Protein AF-A0A314Y0W1-F1 (afdb_monomer)

InterPro domains:
  IPR002495 Glycosyl transferase, family 8 [PF01501] (2-161)
  IPR029044 Nucleotide-diphospho-sugar transferases [G3DSA:3.90.550.10] (1-180)
  IPR029044 Nucleotide-diphospho-sugar transferases [SSF53448] (2-185)
  IPR029993 Plant galacturonosyltransferase GAUT [PTHR32116] (1-185)

Secondary structure (DSSP, 8-state):
--TT-SEEEEE-TTEEE-S--GGGGGS--TT-SEEE-B--BTTBTBHHHHS-TTSHHHHHH--TTPBPB-SSEEEEEHHHHHHTTHHHHHHHHHHHTTTSSS--S-SHHHHHHHTTTTEEEPPTTSEEE-TBT-TT--HHHHHH-SEEE--BS--TTSTTS-TTTTHHHHTT--TTSHHHHHH----

pLDDT: mean 94.87, std 7.04, range [46.56, 98.75]

Sequence (187 aa):
MYPKLHRILFLDDDIVVQKDLTGLWKIDMDGKVNGAVETCFGSFHRYAQYMNFSHPLIKEKFNPNACAWAYGMNFFDLDAWRRQNCTAEYHYWQNLNENRSLWKLGTLPPGLITFYSTTKPLDKSWHVLGLGYNPSISMEEIRNAAVVHFNGNMKPWLDIAMSQFRPLWEKHVDYDMEFVQACNFGL

Radius of gyration: 18.39 Å; Cα contacts (8 Å, |Δi|>4): 273; chains: 1; bounding box: 40×40×55 Å

Organism: NCBI:txid2094558

Solvent-accessible surface area (backbone atoms only — not comparable to full-atom values): 10868 Å² total; per-residue (Å²): 142,63,92,87,52,56,62,48,78,47,68,47,94,59,51,44,79,74,48,87,64,71,64,62,77,72,55,82,53,86,80,26,27,37,33,27,32,66,61,46,54,91,85,41,52,21,38,54,80,51,37,35,63,87,36,65,79,46,48,76,74,50,59,53,81,40,70,30,58,59,86,52,52,36,41,33,30,43,56,39,33,59,76,68,41,37,70,59,51,37,52,53,54,51,60,74,30,71,84,38,68,48,38,79,78,75,71,58,49,56,48,53,63,53,37,56,96,27,54,32,77,42,63,63,47,53,48,43,72,33,59,6,75,48,89,81,68,50,72,64,59,58,69,58,17,26,27,41,27,34,51,64,83,23,30,65,94,43,93,71,26,49,72,92,55,27,65,77,54,54,80,75,59,62,73,85,39,68,70,52,49,72,67,51,88,80,126

Structure (mmCIF, N/CA/C/O backbone):
data_AF-A0A314Y0W1-F1
#
_entry.id   AF-A0A314Y0W1-F1
#
loop_
_atom_site.group_PDB
_atom_site.id
_atom_site.type_symbol
_atom_site.label_atom_id
_atom_site.label_alt_id
_atom_site.label_comp_id
_atom_site.label_asym_id
_atom_site.label_entity_id
_atom_site.label_seq_id
_atom_site.pdbx_PDB_ins_code
_atom_site.Cartn_x
_atom_site.Cartn_y
_atom_site.Cartn_z
_atom_site.occupancy
_atom_site.B_iso_or_equiv
_atom_site.auth_seq_id
_atom_site.auth_comp_id
_atom_site.auth_asym_id
_atom_site.auth_atom_id
_atom_site.pdbx_PDB_model_num
ATOM 1 N N . MET A 1 1 ? -20.929 -2.801 -2.388 1.00 65.19 1 MET A N 1
ATOM 2 C CA . MET A 1 1 ? -20.283 -2.912 -3.713 1.00 65.19 1 MET A CA 1
ATOM 3 C C . MET A 1 1 ? -20.150 -4.367 -4.179 1.00 65.19 1 MET A C 1
ATOM 5 O O . MET A 1 1 ? -20.597 -4.639 -5.278 1.00 65.19 1 MET A O 1
ATOM 9 N N . TYR A 1 2 ? -19.672 -5.327 -3.367 1.00 91.12 2 TYR A N 1
ATOM 10 C CA . TYR A 1 2 ? -19.503 -6.731 -3.809 1.00 91.12 2 TYR A CA 1
ATOM 11 C C . TYR A 1 2 ? -20.135 -7.758 -2.843 1.00 91.12 2 TYR A C 1
ATOM 13 O O . TYR A 1 2 ? -19.445 -8.281 -1.968 1.00 91.12 2 TYR A O 1
ATOM 21 N N . PRO A 1 3 ? -21.445 -8.056 -2.950 1.00 89.06 3 PRO A N 1
ATOM 22 C CA . PRO A 1 3 ? -22.149 -8.866 -1.949 1.00 89.06 3 PRO A CA 1
ATOM 23 C C . PRO A 1 3 ? -21.794 -10.361 -1.975 1.00 89.06 3 PRO A C 1
ATOM 25 O O . PRO A 1 3 ? -21.966 -11.032 -0.966 1.00 89.06 3 PRO A O 1
ATOM 28 N N . LYS A 1 4 ? -21.307 -10.882 -3.110 1.00 95.12 4 LYS A N 1
ATOM 29 C CA . LYS A 1 4 ? -20.998 -12.312 -3.301 1.00 95.12 4 LYS A CA 1
ATOM 30 C C . LYS A 1 4 ? -19.502 -12.643 -3.253 1.00 95.12 4 LYS A C 1
ATOM 32 O O . LYS A 1 4 ? -19.143 -13.809 -3.340 1.00 95.12 4 LYS A O 1
ATOM 37 N N . LEU A 1 5 ? -18.629 -11.635 -3.171 1.00 96.69 5 LEU A N 1
ATOM 38 C CA . LEU A 1 5 ? -17.185 -11.858 -3.093 1.00 96.69 5 LEU A CA 1
ATOM 39 C C . LEU A 1 5 ? -16.756 -12.024 -1.632 1.00 96.69 5 LEU A C 1
ATOM 41 O O . LEU A 1 5 ? -17.179 -11.263 -0.754 1.00 96.69 5 LEU A O 1
ATOM 45 N N . HIS A 1 6 ? -15.888 -13.007 -1.404 1.00 96.75 6 HIS A N 1
ATOM 46 C CA . HIS A 1 6 ? -15.303 -13.313 -0.096 1.00 96.75 6 HIS A CA 1
ATOM 47 C C . HIS A 1 6 ? -13.955 -12.631 0.104 1.00 96.75 6 HIS A C 1
ATOM 49 O O . HIS A 1 6 ? -13.643 -12.185 1.201 1.00 96.75 6 HIS A O 1
ATOM 55 N N . ARG A 1 7 ? -13.160 -12.515 -0.961 1.00 97.75 7 ARG A N 1
ATOM 56 C CA . ARG A 1 7 ? -11.850 -11.867 -0.939 1.00 97.75 7 ARG A CA 1
ATOM 57 C C . ARG A 1 7 ? -11.639 -11.062 -2.211 1.00 97.75 7 ARG A C 1
ATOM 59 O O . ARG A 1 7 ? -12.211 -11.403 -3.248 1.00 97.75 7 ARG A O 1
ATOM 66 N N . ILE A 1 8 ? -10.835 -10.012 -2.128 1.00 97.62 8 ILE A N 1
ATOM 67 C CA . ILE A 1 8 ? -10.443 -9.196 -3.278 1.00 97.62 8 ILE A CA 1
ATOM 68 C C . ILE A 1 8 ? -8.987 -8.762 -3.131 1.00 97.62 8 ILE A C 1
ATOM 70 O O . ILE A 1 8 ? -8.538 -8.439 -2.034 1.00 97.62 8 ILE A O 1
ATOM 74 N N . LEU A 1 9 ? -8.259 -8.759 -4.242 1.00 98.31 9 LEU A N 1
ATOM 75 C CA . LEU A 1 9 ? -6.940 -8.154 -4.330 1.00 98.31 9 LEU A CA 1
ATOM 76 C C . LEU A 1 9 ? -7.085 -6.782 -4.985 1.00 98.31 9 LEU A C 1
ATOM 78 O O . LEU A 1 9 ? -7.635 -6.671 -6.079 1.00 98.31 9 LEU A O 1
ATOM 82 N N . PHE A 1 10 ? -6.603 -5.758 -4.300 1.00 97.50 10 PHE A N 1
ATOM 83 C CA . PHE A 1 10 ? -6.456 -4.411 -4.823 1.00 97.50 10 PHE A CA 1
ATOM 84 C C . PHE A 1 10 ? -5.031 -4.225 -5.346 1.00 97.50 10 PHE A C 1
ATOM 86 O O . PHE A 1 10 ? -4.084 -4.583 -4.645 1.00 97.50 10 PHE A O 1
ATOM 93 N N . LEU A 1 11 ? -4.899 -3.663 -6.547 1.00 98.31 11 LEU A N 1
ATOM 94 C CA . LEU A 1 11 ? -3.639 -3.295 -7.192 1.00 98.31 11 LEU A CA 1
ATOM 95 C C . LEU A 1 11 ? -3.791 -1.871 -7.734 1.00 98.31 11 LEU A C 1
ATOM 97 O O . LEU A 1 11 ? -4.807 -1.591 -8.373 1.00 98.31 11 LEU A O 1
ATOM 101 N N . ASP A 1 12 ? -2.817 -1.001 -7.467 1.00 97.56 12 ASP A N 1
ATOM 102 C CA . ASP A 1 12 ? -2.781 0.337 -8.076 1.00 97.56 12 ASP A CA 1
ATOM 103 C C . ASP A 1 12 ? -2.424 0.246 -9.573 1.00 97.56 12 ASP A C 1
ATOM 105 O O . ASP A 1 12 ? -1.999 -0.795 -10.077 1.00 97.56 12 ASP A O 1
ATOM 109 N N . ASP A 1 13 ? -2.640 1.334 -10.307 1.00 95.88 13 ASP A N 1
ATOM 110 C CA . ASP A 1 13 ? -2.416 1.426 -11.754 1.00 95.88 13 ASP A CA 1
ATOM 111 C C . ASP A 1 13 ? -0.934 1.572 -12.147 1.00 95.88 13 ASP A C 1
ATOM 113 O O . ASP A 1 13 ? -0.560 1.350 -13.297 1.00 95.88 13 ASP A O 1
ATOM 117 N N . ASP A 1 14 ? -0.077 1.899 -11.189 1.00 97.06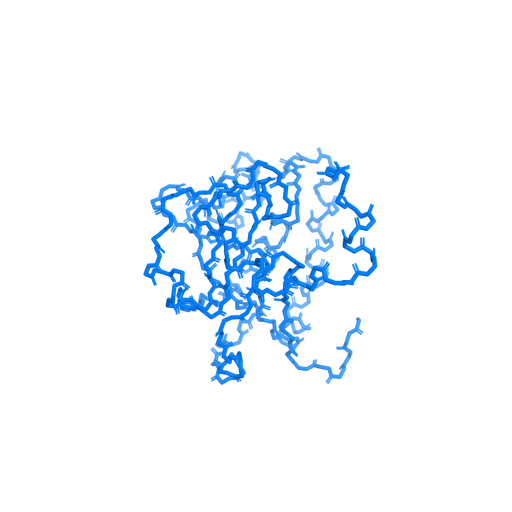 14 ASP A N 1
ATOM 118 C CA . ASP A 1 14 ? 1.347 2.192 -11.334 1.00 97.06 14 ASP A CA 1
ATOM 119 C C . ASP A 1 14 ? 2.235 1.092 -10.722 1.00 97.06 14 ASP A C 1
ATOM 121 O O . ASP A 1 14 ? 3.318 1.345 -10.175 1.00 97.06 14 ASP A O 1
ATOM 125 N N . ILE A 1 15 ? 1.778 -0.155 -10.831 1.00 98.00 15 ILE A N 1
ATOM 126 C CA . ILE A 1 15 ? 2.475 -1.352 -10.356 1.00 98.00 15 ILE A CA 1
ATOM 127 C C . ILE A 1 15 ? 2.905 -2.259 -11.508 1.00 98.00 15 ILE A C 1
ATOM 129 O O . ILE A 1 15 ? 2.336 -2.247 -12.596 1.00 98.00 15 ILE A O 1
ATOM 133 N N . VAL A 1 16 ? 3.881 -3.123 -11.235 1.00 98.12 16 VAL A N 1
ATOM 134 C CA . VAL A 1 16 ? 4.236 -4.256 -12.097 1.00 98.12 16 VAL A CA 1
ATOM 135 C C . VAL A 1 16 ? 4.154 -5.544 -11.286 1.00 98.12 16 VAL A C 1
ATOM 137 O O . VAL A 1 16 ? 4.812 -5.689 -10.252 1.00 98.12 16 VAL A O 1
ATOM 140 N N . VAL A 1 17 ? 3.367 -6.503 -11.779 1.00 98.19 17 VAL A N 1
ATOM 141 C CA . VAL A 1 17 ? 3.310 -7.868 -11.243 1.00 98.19 17 VAL A CA 1
ATOM 142 C C . VAL A 1 17 ? 4.410 -8.703 -11.896 1.00 98.19 17 VAL A C 1
ATOM 144 O O . VAL A 1 17 ? 4.437 -8.876 -13.111 1.00 98.19 17 VAL A O 1
ATOM 147 N N . GLN A 1 18 ? 5.324 -9.230 -11.086 1.00 97.62 18 GLN A N 1
ATOM 148 C CA . GLN A 1 18 ? 6.482 -10.012 -11.527 1.00 97.62 18 GLN A CA 1
ATOM 149 C C . GLN A 1 18 ? 6.331 -11.516 -11.272 1.00 97.62 18 GLN A C 1
ATOM 151 O O . GLN A 1 18 ? 7.060 -12.311 -11.864 1.00 97.62 18 GLN A O 1
ATOM 156 N N . LYS A 1 19 ? 5.432 -11.917 -10.364 1.00 98.06 19 LYS A N 1
ATOM 157 C CA . LYS A 1 19 ? 5.239 -13.312 -9.937 1.00 98.06 19 LYS A CA 1
ATOM 158 C C . LYS A 1 19 ? 3.757 -13.651 -9.820 1.00 98.06 19 LYS A C 1
ATOM 160 O O . LYS A 1 19 ? 2.919 -12.764 -9.697 1.00 98.06 19 LYS A O 1
ATOM 165 N N . ASP A 1 20 ? 3.454 -14.946 -9.822 1.00 98.06 20 ASP A N 1
ATOM 166 C CA . ASP A 1 20 ? 2.098 -15.445 -9.608 1.00 98.06 20 ASP A CA 1
ATOM 167 C C . ASP A 1 20 ? 1.542 -15.013 -8.238 1.00 98.06 20 ASP A C 1
ATOM 169 O O . ASP A 1 20 ? 2.182 -15.190 -7.199 1.00 98.06 20 ASP A O 1
ATOM 173 N N . LEU A 1 21 ? 0.333 -14.450 -8.245 1.00 98.38 21 LEU A N 1
ATOM 174 C CA . LEU A 1 21 ? -0.315 -13.897 -7.054 1.00 98.38 21 LEU A CA 1
ATOM 175 C C . LEU A 1 21 ? -1.326 -14.861 -6.418 1.00 98.38 21 LEU A C 1
ATOM 177 O O . LEU A 1 21 ? -1.899 -14.538 -5.376 1.00 98.38 21 LEU A O 1
ATOM 181 N N . THR A 1 22 ? -1.542 -16.057 -6.982 1.00 97.69 22 THR A N 1
ATOM 182 C CA . THR A 1 22 ? -2.527 -17.018 -6.446 1.00 97.69 22 THR A CA 1
ATOM 183 C C . THR A 1 22 ? -2.169 -17.476 -5.035 1.00 97.69 22 THR A C 1
ATOM 185 O O . THR A 1 22 ? -3.053 -17.822 -4.249 1.00 97.69 22 THR A O 1
ATOM 188 N N . GLY A 1 23 ? -0.883 -17.416 -4.671 1.00 97.56 23 GLY A N 1
ATOM 189 C CA . GLY A 1 23 ? -0.410 -17.693 -3.318 1.00 97.56 23 GLY A CA 1
ATOM 190 C C . GLY A 1 23 ? -1.060 -16.813 -2.242 1.00 97.56 23 GLY A C 1
ATOM 191 O O . GLY A 1 23 ? -1.259 -17.302 -1.132 1.00 97.56 23 GLY A O 1
ATOM 192 N N . LEU A 1 24 ? -1.494 -15.587 -2.566 1.00 98.00 24 LEU A N 1
ATOM 193 C CA . LEU A 1 24 ? -2.205 -14.708 -1.625 1.00 98.00 24 LEU A CA 1
ATOM 194 C C . LEU A 1 24 ? -3.501 -15.342 -1.108 1.00 98.00 24 LEU A C 1
ATOM 196 O O . LEU A 1 24 ? -3.825 -15.222 0.070 1.00 98.00 24 LEU A O 1
ATOM 200 N N . TRP A 1 25 ? -4.215 -16.100 -1.946 1.00 97.88 25 TRP A N 1
ATOM 201 C CA . TRP A 1 25 ? -5.457 -16.767 -1.539 1.00 97.88 25 TRP A CA 1
ATOM 202 C C . TRP A 1 25 ? -5.237 -17.910 -0.549 1.00 97.88 25 TRP A C 1
ATOM 204 O O . TRP A 1 25 ? -6.186 -18.314 0.122 1.00 97.88 25 TRP A O 1
ATOM 214 N N . LYS A 1 26 ? -4.005 -18.411 -0.431 1.00 97.25 26 LYS A N 1
ATOM 215 C CA . LYS A 1 26 ? -3.631 -19.469 0.514 1.00 97.25 26 LYS A CA 1
ATOM 216 C C . LYS A 1 26 ? -3.212 -18.917 1.877 1.00 97.25 26 LYS A C 1
ATOM 218 O O . LYS A 1 26 ? -3.023 -19.698 2.803 1.00 97.25 26 LYS A O 1
ATOM 223 N N . ILE A 1 27 ? -3.063 -17.599 2.005 1.00 97.44 27 ILE A N 1
ATOM 224 C CA . ILE A 1 27 ? -2.716 -16.955 3.269 1.00 97.44 27 ILE A CA 1
ATOM 225 C C . ILE A 1 27 ? -3.910 -17.067 4.221 1.00 97.44 27 ILE A C 1
ATOM 227 O O . ILE A 1 27 ? -5.038 -16.690 3.882 1.00 97.44 27 ILE A O 1
ATOM 231 N N . ASP A 1 28 ? -3.658 -17.593 5.419 1.00 97.50 28 ASP A N 1
ATOM 232 C CA . ASP A 1 28 ? -4.592 -17.455 6.532 1.00 97.50 28 ASP A CA 1
ATOM 233 C C . ASP A 1 28 ? -4.609 -15.990 6.955 1.00 97.50 28 ASP A C 1
ATOM 235 O O . ASP A 1 28 ? -3.562 -15.426 7.246 1.00 97.50 28 ASP A O 1
ATOM 239 N N . MET A 1 29 ? -5.772 -15.351 6.961 1.00 98.00 29 MET A N 1
ATOM 240 C CA . MET A 1 29 ? -5.894 -13.942 7.326 1.00 98.00 29 MET A CA 1
ATOM 241 C C . MET A 1 29 ? -6.014 -13.736 8.839 1.00 98.00 29 MET A C 1
ATOM 243 O O . MET A 1 29 ? -6.099 -12.595 9.270 1.00 98.00 29 MET A O 1
ATOM 247 N N . ASP A 1 30 ? -6.034 -14.790 9.659 1.00 97.00 30 ASP A N 1
ATOM 248 C CA . ASP A 1 30 ? -6.206 -14.728 11.122 1.00 97.00 30 ASP A CA 1
ATOM 249 C C . ASP A 1 30 ? -7.459 -13.921 11.531 1.00 97.00 30 ASP A C 1
ATOM 251 O O . ASP A 1 30 ? -7.472 -13.166 12.508 1.00 97.00 30 ASP A O 1
ATOM 255 N N . GLY A 1 31 ? -8.514 -14.000 10.711 1.00 97.38 31 GLY A N 1
ATOM 256 C CA . GLY A 1 31 ? -9.740 -13.210 10.862 1.00 97.38 31 GLY A CA 1
ATOM 257 C C . GLY A 1 31 ? -9.583 -11.697 10.632 1.00 97.38 31 GLY A C 1
ATOM 258 O O . GLY A 1 31 ? -10.530 -10.950 10.893 1.00 97.38 31 GLY A O 1
ATOM 259 N N . LYS A 1 32 ? -8.416 -11.234 10.164 1.00 98.50 32 LYS A N 1
ATOM 260 C CA . LYS A 1 32 ? -8.113 -9.837 9.822 1.00 98.50 32 LYS A CA 1
ATOM 261 C C . LYS A 1 32 ? -8.753 -9.442 8.489 1.00 98.50 32 LYS A C 1
ATOM 263 O O . LYS A 1 32 ? -9.095 -10.284 7.665 1.00 98.50 32 LYS A O 1
ATOM 268 N N . VAL A 1 33 ? -8.929 -8.138 8.301 1.00 98.56 33 VAL A N 1
ATOM 269 C CA . VAL A 1 33 ? -9.665 -7.557 7.170 1.00 98.56 33 VAL A CA 1
ATOM 270 C C . VAL A 1 33 ? -8.735 -7.226 6.009 1.00 98.56 33 VAL A C 1
ATOM 272 O O . VAL A 1 33 ? -9.069 -7.512 4.867 1.00 98.56 33 VAL A O 1
ATOM 275 N N . ASN A 1 34 ? -7.584 -6.621 6.295 1.00 98.75 34 ASN A N 1
ATOM 276 C CA . ASN A 1 34 ? -6.631 -6.134 5.298 1.00 98.75 34 ASN A CA 1
ATOM 277 C C . ASN A 1 34 ? -5.318 -6.909 5.407 1.00 98.75 34 ASN A C 1
ATOM 279 O O . ASN A 1 34 ? -4.786 -7.048 6.499 1.00 98.75 34 ASN A O 1
ATOM 283 N N . GLY A 1 35 ? -4.782 -7.392 4.299 1.00 98.62 35 GLY A N 1
ATOM 284 C CA . GLY A 1 35 ? -3.451 -7.966 4.186 1.00 98.62 35 GLY A CA 1
ATOM 285 C C . GLY A 1 35 ? -2.582 -6.978 3.431 1.00 98.62 35 GLY A C 1
ATOM 286 O O . GLY A 1 35 ? -2.866 -6.692 2.269 1.00 98.62 35 GLY A O 1
ATOM 287 N N . ALA A 1 36 ? -1.550 -6.450 4.079 1.00 98.44 36 ALA A N 1
ATOM 288 C CA . ALA A 1 36 ? -0.655 -5.471 3.475 1.00 98.44 36 ALA A CA 1
ATOM 289 C C . ALA A 1 36 ? 0.785 -5.663 3.956 1.00 98.44 36 ALA A C 1
ATOM 291 O O . ALA A 1 36 ? 1.018 -6.130 5.073 1.00 98.44 36 ALA A O 1
ATOM 292 N N . VAL A 1 37 ? 1.752 -5.271 3.129 1.00 98.00 37 VAL A N 1
ATOM 293 C CA . VAL A 1 37 ? 3.150 -5.185 3.560 1.00 98.00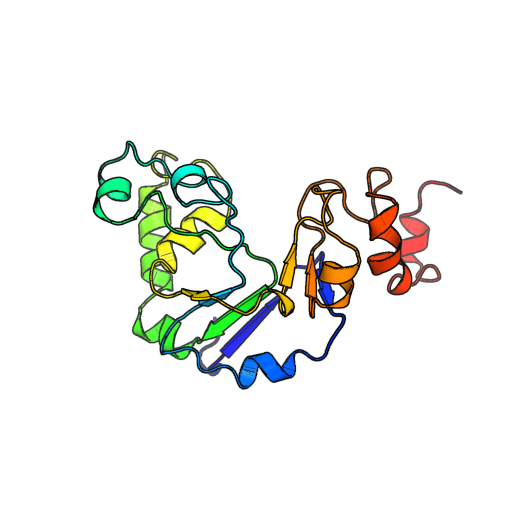 37 VAL A CA 1
ATOM 294 C C . VAL A 1 37 ? 3.339 -3.918 4.392 1.00 98.00 37 VAL A C 1
ATOM 296 O O . VAL A 1 37 ? 2.949 -2.814 4.006 1.00 98.00 37 VAL A O 1
ATOM 299 N N . GLU A 1 38 ? 3.933 -4.095 5.564 1.00 97.12 38 GLU A N 1
ATOM 300 C CA . GLU A 1 38 ? 4.306 -3.012 6.465 1.00 97.12 38 GLU A CA 1
ATOM 301 C C . GLU A 1 38 ? 5.492 -2.203 5.917 1.00 97.12 38 GLU A C 1
ATOM 303 O O . GLU A 1 38 ? 6.464 -2.760 5.404 1.00 97.12 38 GLU A O 1
ATOM 308 N N . THR A 1 39 ? 5.432 -0.878 6.054 1.00 95.19 39 THR A N 1
ATOM 309 C CA . THR A 1 39 ? 6.398 0.058 5.450 1.00 95.19 39 THR A CA 1
ATOM 310 C C . THR A 1 39 ? 7.296 0.757 6.463 1.00 95.19 39 THR A C 1
ATOM 312 O O . THR A 1 39 ? 8.200 1.499 6.078 1.00 95.19 39 THR A O 1
ATOM 315 N N . CYS A 1 40 ? 7.074 0.550 7.762 1.00 93.88 40 CYS A N 1
ATOM 316 C CA . CYS A 1 40 ? 7.862 1.221 8.784 1.00 93.88 40 CYS A CA 1
ATOM 317 C C . CYS A 1 40 ? 9.315 0.745 8.837 1.00 93.88 40 CYS A C 1
ATOM 319 O O . CYS A 1 40 ? 9.634 -0.440 8.733 1.00 93.88 40 CYS A O 1
ATOM 321 N N . PHE A 1 41 ? 10.204 1.701 9.092 1.00 88.50 41 PHE A N 1
ATOM 322 C CA . PHE A 1 41 ? 11.618 1.463 9.344 1.00 88.50 41 PHE A CA 1
ATOM 323 C C . PHE A 1 41 ? 12.100 2.450 10.406 1.00 88.50 41 PHE A C 1
ATOM 325 O O . PHE A 1 41 ? 12.029 3.661 10.212 1.00 88.50 41 PHE A O 1
ATOM 332 N N . GLY A 1 42 ? 12.539 1.955 11.566 1.00 88.75 42 GLY A N 1
ATOM 333 C CA . GLY A 1 42 ? 12.833 2.824 12.710 1.00 88.75 42 GLY A CA 1
ATOM 334 C C . GLY A 1 42 ? 11.625 3.702 13.073 1.00 88.75 42 GLY A C 1
ATOM 335 O O . GLY A 1 42 ? 10.539 3.178 13.341 1.00 88.75 42 GLY A O 1
ATOM 336 N N . SER A 1 43 ? 11.811 5.026 13.051 1.00 87.06 43 SER A N 1
ATOM 337 C CA . SER A 1 43 ? 10.772 6.043 13.283 1.00 87.06 43 SER A CA 1
ATOM 338 C C . SER A 1 43 ? 9.973 6.437 12.031 1.00 87.06 43 SER A C 1
ATOM 340 O O . SER A 1 43 ? 8.995 7.178 12.148 1.00 87.06 43 SER A O 1
ATOM 342 N N . PHE A 1 44 ? 10.352 5.951 10.846 1.00 89.88 44 PHE A N 1
ATOM 343 C CA . PHE A 1 44 ? 9.675 6.247 9.584 1.00 89.88 44 PHE A CA 1
ATOM 344 C C . PHE A 1 44 ? 8.440 5.370 9.370 1.00 89.88 44 PHE A C 1
ATOM 346 O O . PHE A 1 44 ? 8.369 4.243 9.866 1.00 89.88 44 PHE A O 1
ATOM 353 N N . HIS A 1 45 ? 7.476 5.910 8.624 1.00 93.94 45 HIS A N 1
ATOM 354 C CA . HIS A 1 45 ? 6.177 5.321 8.299 1.00 93.94 45 HIS A CA 1
ATOM 355 C C . HIS A 1 45 ? 5.459 4.747 9.528 1.00 93.94 45 HIS A C 1
ATOM 357 O O . HIS A 1 45 ? 4.928 3.638 9.529 1.00 93.94 45 HIS A O 1
ATOM 363 N N . ARG A 1 46 ? 5.461 5.523 10.613 1.00 96.81 46 ARG A N 1
ATOM 364 C CA . ARG A 1 46 ? 4.690 5.248 11.831 1.00 96.81 46 ARG A CA 1
ATOM 365 C C . ARG A 1 46 ? 3.394 6.039 11.820 1.00 96.81 46 ARG A C 1
ATOM 367 O O . ARG A 1 46 ? 3.315 7.090 11.188 1.00 96.81 46 ARG A O 1
ATOM 374 N N . TYR A 1 47 ? 2.397 5.584 12.571 1.00 97.19 47 TYR A N 1
ATOM 375 C CA . TYR A 1 47 ? 1.096 6.258 12.677 1.00 97.19 47 TYR A CA 1
ATOM 376 C C . TYR A 1 47 ? 1.228 7.738 13.066 1.00 97.19 47 TYR A C 1
ATOM 378 O O . TYR A 1 47 ? 0.495 8.574 12.536 1.00 97.19 47 TYR A O 1
ATOM 386 N N . ALA A 1 48 ? 2.208 8.082 13.909 1.00 96.12 48 ALA A N 1
ATOM 387 C CA . ALA A 1 48 ? 2.516 9.462 14.289 1.00 96.12 48 ALA A CA 1
ATOM 388 C C . ALA A 1 48 ? 2.827 10.406 13.112 1.00 96.12 48 ALA A C 1
ATOM 390 O O . ALA A 1 48 ? 2.672 11.615 13.251 1.00 96.12 48 ALA A O 1
ATOM 391 N N . GLN A 1 49 ? 3.254 9.880 11.960 1.00 95.38 49 GLN A N 1
ATOM 392 C CA . GLN A 1 49 ? 3.518 10.680 10.759 1.00 95.38 49 GLN A CA 1
ATOM 393 C C . GLN A 1 49 ? 2.252 10.962 9.938 1.00 95.38 49 GLN A C 1
ATOM 395 O O . GLN A 1 49 ? 2.245 11.877 9.119 1.00 95.38 49 GLN A O 1
ATOM 400 N N . TYR A 1 50 ? 1.184 10.190 10.151 1.00 96.38 50 TYR A N 1
ATOM 401 C CA . TYR A 1 50 ? -0.041 10.246 9.350 1.00 96.38 50 TYR A CA 1
ATOM 402 C C . TYR A 1 50 ? -1.221 10.883 10.085 1.00 96.38 50 TYR A C 1
ATOM 404 O O . TYR A 1 50 ? -2.161 11.347 9.443 1.00 96.38 50 TYR A O 1
ATOM 412 N N . MET A 1 51 ? -1.183 10.910 11.416 1.00 96.31 51 MET A N 1
ATOM 413 C CA . MET A 1 51 ? -2.282 11.365 12.266 1.00 96.31 51 MET A CA 1
ATOM 414 C C . MET A 1 51 ? -1.811 12.376 13.307 1.00 96.31 51 MET A C 1
ATOM 416 O O . MET A 1 51 ? -0.671 12.357 13.766 1.00 96.31 51 MET A O 1
ATOM 420 N N . ASN A 1 52 ? -2.723 13.246 13.725 1.00 97.25 52 ASN A N 1
ATOM 421 C CA . ASN A 1 52 ? -2.485 14.253 14.745 1.00 97.25 52 ASN A CA 1
ATOM 422 C C . ASN A 1 52 ? -2.650 13.665 16.156 1.00 97.25 52 ASN A C 1
ATOM 424 O O . ASN A 1 52 ? -3.732 13.712 16.740 1.00 97.25 52 ASN A O 1
ATOM 428 N N . PHE A 1 53 ? -1.561 13.160 16.735 1.00 97.25 53 PHE A N 1
ATOM 429 C CA . PHE A 1 53 ? -1.552 12.602 18.096 1.00 97.25 53 PHE A CA 1
ATOM 430 C C . PHE A 1 53 ? -1.683 13.634 19.226 1.00 97.25 53 PHE A C 1
ATOM 432 O O . PHE A 1 53 ? -1.819 13.250 20.389 1.00 97.25 53 PHE A O 1
ATOM 439 N N . SER A 1 54 ? -1.702 14.932 18.914 1.00 97.31 54 SER A N 1
ATOM 440 C CA . SER A 1 54 ? -2.118 15.959 19.875 1.00 97.31 54 SER A CA 1
ATOM 441 C C . SER A 1 54 ? -3.640 15.996 20.049 1.00 97.31 54 SER A C 1
ATOM 443 O O . SER A 1 54 ? -4.125 16.529 21.045 1.00 97.31 54 SER A O 1
ATOM 445 N N . HIS A 1 55 ? -4.406 15.431 19.107 1.00 97.81 55 HIS A N 1
ATOM 446 C CA . HIS A 1 55 ? -5.860 15.367 19.195 1.00 97.81 55 HIS A CA 1
ATOM 447 C C . HIS A 1 55 ? -6.304 14.213 20.118 1.00 97.81 55 HIS A C 1
ATOM 449 O O . HIS A 1 55 ? -5.911 13.066 19.873 1.00 97.81 55 HIS A O 1
ATOM 455 N N . PRO A 1 56 ? -7.170 14.453 21.126 1.00 97.12 56 PRO A N 1
ATOM 456 C CA . PRO A 1 56 ? -7.582 13.427 22.091 1.00 97.12 56 PRO A CA 1
ATOM 457 C C . PRO A 1 56 ? -8.150 12.156 21.446 1.00 97.12 56 PRO A C 1
ATOM 459 O O . PRO A 1 56 ? -7.703 11.064 21.776 1.00 97.12 56 PRO A O 1
ATOM 462 N N . LEU A 1 57 ? -9.041 12.300 20.452 1.00 96.31 57 LEU A N 1
ATOM 463 C CA . LEU A 1 57 ? -9.646 11.159 19.740 1.00 96.31 57 LEU A CA 1
ATOM 464 C C . LEU A 1 57 ? -8.623 10.217 19.087 1.00 96.31 57 LEU A C 1
ATOM 466 O O . LEU A 1 57 ? -8.852 9.011 19.036 1.00 96.31 57 LEU A O 1
ATOM 470 N N . ILE A 1 58 ? -7.507 10.755 18.581 1.00 98.00 58 ILE A N 1
ATOM 471 C CA . ILE A 1 58 ? -6.442 9.941 17.984 1.00 98.00 58 ILE A CA 1
ATOM 472 C C . ILE A 1 58 ? -5.606 9.294 19.085 1.00 98.00 58 ILE A C 1
ATOM 474 O O . ILE A 1 58 ? -5.363 8.089 19.054 1.00 98.00 58 ILE A O 1
ATOM 478 N N . LYS A 1 59 ? -5.190 10.091 20.075 1.00 97.31 59 LYS A N 1
ATOM 479 C CA . LYS A 1 59 ? -4.320 9.648 21.168 1.00 97.31 59 LYS A CA 1
ATOM 480 C C . LYS A 1 59 ? -4.937 8.527 22.005 1.00 97.31 59 LYS A C 1
ATOM 482 O O . LYS A 1 59 ? -4.211 7.662 22.479 1.00 97.31 59 LYS A O 1
ATOM 487 N N . GLU A 1 60 ? -6.249 8.559 22.208 1.00 97.19 60 GLU A N 1
ATOM 488 C CA . GLU A 1 60 ? -6.965 7.570 23.015 1.00 97.19 60 GLU A CA 1
ATOM 489 C C . GLU A 1 60 ? -7.107 6.217 22.302 1.00 97.19 60 GLU A C 1
ATOM 491 O O . GLU A 1 60 ? -7.058 5.174 22.949 1.00 97.19 60 GLU A O 1
ATOM 496 N N . LYS A 1 61 ? -7.260 6.221 20.971 1.00 96.88 61 LYS A N 1
ATOM 497 C CA . LYS A 1 61 ? -7.578 5.009 20.199 1.00 96.88 61 LYS A CA 1
ATOM 498 C C . LYS A 1 61 ? -6.384 4.354 19.510 1.00 96.88 61 LYS A C 1
ATOM 500 O O . LYS A 1 61 ? -6.410 3.143 19.293 1.00 96.88 61 LYS A O 1
ATOM 505 N N . PHE A 1 62 ? -5.352 5.116 19.155 1.00 97.94 62 PHE A N 1
ATOM 506 C CA . PHE A 1 62 ? -4.250 4.623 18.327 1.00 97.94 62 PHE A CA 1
ATOM 507 C C . PHE A 1 62 ? -2.910 4.683 19.056 1.00 97.94 62 PHE A C 1
ATOM 509 O O . PHE A 1 62 ? -2.693 5.496 19.949 1.00 97.94 62 PHE A O 1
ATOM 516 N N . ASN A 1 63 ? -1.977 3.826 18.645 1.00 97.62 63 ASN A N 1
ATOM 517 C CA . ASN A 1 63 ? -0.595 3.875 19.108 1.00 97.62 63 ASN A CA 1
ATOM 518 C C . ASN A 1 63 ? 0.256 4.678 18.106 1.00 97.62 63 ASN A C 1
ATOM 520 O O . ASN A 1 63 ? 0.326 4.281 16.941 1.00 97.62 63 ASN A O 1
ATOM 524 N N . PRO A 1 64 ? 0.957 5.751 18.524 1.00 97.19 64 PRO A N 1
ATOM 525 C CA . PRO A 1 64 ? 1.805 6.537 17.621 1.00 97.19 64 PRO A CA 1
ATOM 526 C C . PRO A 1 64 ? 2.932 5.719 16.979 1.00 97.19 64 PRO A C 1
ATOM 528 O O . PRO A 1 64 ? 3.359 6.036 15.869 1.00 97.19 64 PRO A O 1
ATOM 531 N N . ASN A 1 65 ? 3.376 4.649 17.644 1.00 96.94 65 ASN A N 1
ATOM 532 C CA . ASN A 1 65 ? 4.455 3.768 17.197 1.00 96.94 65 ASN A CA 1
ATOM 533 C C . ASN A 1 65 ? 3.967 2.587 16.343 1.00 96.94 65 ASN A C 1
ATOM 535 O O . ASN A 1 65 ? 4.787 1.775 15.901 1.00 96.94 65 ASN A O 1
ATOM 539 N N . ALA A 1 66 ? 2.657 2.469 16.099 1.00 97.50 66 ALA A N 1
ATOM 540 C CA . ALA A 1 66 ? 2.135 1.447 15.202 1.00 97.50 66 ALA A CA 1
ATOM 541 C C . ALA A 1 66 ? 2.755 1.597 13.805 1.00 97.50 66 ALA A C 1
ATOM 543 O O . ALA A 1 66 ? 2.977 2.711 13.313 1.00 97.50 66 ALA A O 1
ATOM 544 N N . CYS A 1 67 ? 3.088 0.460 13.200 1.00 97.50 67 CYS A N 1
ATOM 545 C CA . CYS A 1 67 ? 3.649 0.409 11.861 1.00 97.50 67 CYS A CA 1
ATOM 546 C C . CYS A 1 67 ? 2.560 0.736 10.838 1.00 97.50 67 CYS A C 1
ATOM 548 O O . CYS A 1 67 ? 1.469 0.169 10.900 1.00 97.50 67 CYS A O 1
ATOM 550 N N . ALA A 1 68 ? 2.832 1.657 9.916 1.00 97.44 68 ALA A N 1
ATOM 551 C CA . ALA A 1 68 ? 1.960 1.862 8.773 1.00 97.44 68 ALA A CA 1
ATOM 552 C C . ALA A 1 68 ? 2.243 0.827 7.678 1.00 97.44 68 ALA A C 1
ATOM 554 O O . ALA A 1 68 ? 3.283 0.170 7.641 1.00 97.44 6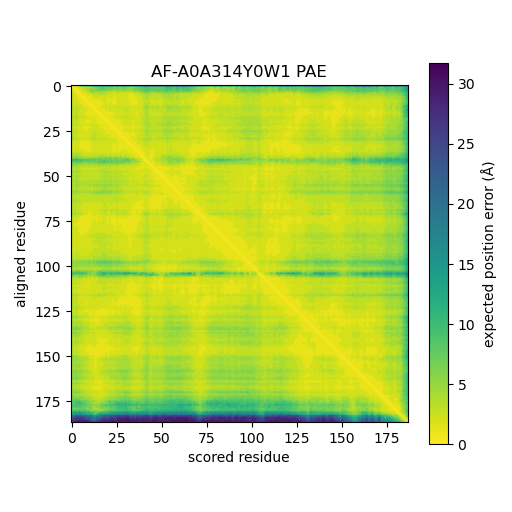8 ALA A O 1
ATOM 555 N N . TRP A 1 69 ? 1.288 0.724 6.771 1.00 97.25 69 TRP A N 1
ATOM 556 C CA . TRP A 1 69 ? 1.383 0.041 5.488 1.00 97.25 69 TRP A CA 1
ATOM 557 C C . TRP A 1 69 ? 1.011 1.053 4.396 1.00 97.25 69 TRP A C 1
ATOM 559 O O . TRP A 1 69 ? 0.732 2.214 4.704 1.00 97.25 69 TRP A O 1
ATOM 569 N N . ALA A 1 70 ? 1.021 0.654 3.129 1.00 95.62 70 ALA A N 1
ATOM 570 C CA . ALA A 1 70 ? 0.594 1.516 2.028 1.00 95.62 70 ALA A CA 1
ATOM 571 C C . ALA A 1 70 ? -0.456 0.836 1.147 1.00 95.62 70 ALA A C 1
ATOM 573 O O . ALA A 1 70 ? -0.571 -0.392 1.120 1.00 95.62 70 ALA A O 1
ATOM 574 N N . TYR A 1 71 ? -1.222 1.660 0.436 1.00 95.81 71 TYR A N 1
ATOM 575 C CA . TYR A 1 71 ? -2.042 1.177 -0.664 1.00 95.81 71 TYR A CA 1
ATOM 576 C C . TYR A 1 71 ? -1.173 0.785 -1.872 1.00 95.81 71 TYR A C 1
ATOM 578 O O . TYR A 1 71 ? 0.004 1.153 -1.955 1.00 95.81 71 TYR A O 1
ATOM 586 N N . GLY A 1 72 ? -1.759 -0.013 -2.761 1.00 94.00 72 GLY A N 1
ATOM 587 C CA . GLY A 1 72 ? -1.205 -0.390 -4.065 1.00 94.00 72 GLY A CA 1
ATOM 588 C C . GLY A 1 72 ? -0.967 -1.876 -4.245 1.00 94.00 72 GLY A C 1
ATOM 589 O O . GLY A 1 72 ? -0.899 -2.357 -5.372 1.00 94.00 72 GLY A O 1
ATOM 590 N N . MET A 1 73 ? -0.934 -2.623 -3.144 1.00 97.62 73 MET A N 1
ATOM 591 C CA . MET A 1 73 ? -1.187 -4.055 -3.153 1.00 97.62 73 MET A CA 1
ATOM 592 C C . MET A 1 73 ? -1.773 -4.462 -1.806 1.00 97.62 73 MET A C 1
ATOM 594 O O . MET A 1 73 ? -1.075 -4.517 -0.793 1.00 97.62 73 MET A O 1
ATOM 598 N N . ASN A 1 74 ? -3.081 -4.700 -1.781 1.00 98.38 74 ASN A N 1
ATOM 599 C CA . ASN A 1 74 ? -3.798 -5.019 -0.551 1.00 98.38 74 ASN A CA 1
ATOM 600 C C . ASN A 1 74 ? -4.747 -6.183 -0.784 1.00 98.38 74 ASN A C 1
ATOM 602 O O . ASN A 1 74 ? -5.556 -6.167 -1.712 1.00 98.38 74 ASN A O 1
ATOM 606 N N . PHE A 1 75 ? -4.676 -7.182 0.084 1.00 98.56 75 PHE A N 1
ATOM 607 C CA . PHE A 1 75 ? -5.543 -8.347 0.031 1.00 98.56 75 PHE A CA 1
ATOM 608 C C . PHE A 1 75 ? -6.633 -8.235 1.093 1.00 98.56 75 PHE A C 1
ATOM 610 O O . PHE A 1 75 ? -6.354 -8.303 2.285 1.00 98.56 75 PHE A O 1
ATOM 617 N N . PHE A 1 76 ? -7.881 -8.047 0.678 1.00 98.38 76 PHE A N 1
ATOM 618 C CA . PHE A 1 76 ? -8.989 -7.831 1.601 1.00 98.38 76 PHE A CA 1
ATOM 619 C C . PHE A 1 76 ? -9.845 -9.082 1.768 1.00 98.38 76 PHE A C 1
ATOM 621 O O . PHE A 1 76 ? -10.312 -9.661 0.785 1.00 98.38 76 PHE A O 1
ATOM 628 N N . ASP A 1 77 ? -10.124 -9.442 3.021 1.00 98.38 77 ASP A N 1
ATOM 629 C CA . ASP A 1 77 ? -11.173 -10.389 3.389 1.00 98.38 77 ASP A CA 1
ATOM 630 C C . ASP A 1 77 ? -12.495 -9.629 3.569 1.00 98.38 77 ASP A C 1
ATOM 632 O O . ASP A 1 77 ? -12.704 -8.868 4.520 1.00 98.38 77 ASP A O 1
ATOM 636 N N . LEU A 1 78 ? -13.397 -9.807 2.607 1.00 98.19 78 LEU A N 1
ATOM 637 C CA . LEU A 1 78 ? -14.662 -9.088 2.535 1.00 98.19 78 LEU A CA 1
ATOM 638 C C . LEU A 1 78 ? -15.699 -9.626 3.524 1.00 98.19 78 LEU A C 1
ATOM 640 O O . LEU A 1 78 ? -16.618 -8.892 3.893 1.00 98.19 78 LEU A O 1
ATOM 644 N N . ASP A 1 79 ? -15.567 -10.871 3.982 1.00 97.56 79 ASP A N 1
ATOM 645 C CA . ASP A 1 79 ? -16.413 -11.387 5.057 1.00 97.56 79 ASP A CA 1
ATOM 646 C C . ASP A 1 79 ? -16.040 -10.728 6.386 1.00 97.56 79 ASP A C 1
ATOM 648 O O . ASP A 1 79 ? -16.921 -10.251 7.106 1.00 97.56 79 ASP A O 1
ATOM 652 N N . ALA A 1 80 ? -14.745 -10.631 6.694 1.00 98.00 80 ALA A N 1
ATOM 653 C CA . ALA A 1 80 ? -14.253 -9.901 7.859 1.00 98.00 80 ALA A CA 1
ATOM 654 C C . ALA A 1 80 ? -14.620 -8.413 7.788 1.00 98.00 80 ALA A C 1
ATOM 656 O O . ALA A 1 80 ? -15.111 -7.868 8.775 1.00 98.00 80 ALA A O 1
ATOM 657 N N . TRP A 1 81 ? -14.473 -7.784 6.617 1.00 97.88 81 TRP A N 1
ATOM 658 C CA . TRP A 1 81 ? -14.890 -6.399 6.378 1.00 97.88 81 TRP A CA 1
ATOM 659 C C . TRP A 1 81 ? -16.351 -6.158 6.771 1.00 97.88 81 TRP A C 1
ATOM 661 O O . TRP A 1 81 ? -16.672 -5.181 7.452 1.00 97.88 81 TRP A O 1
ATOM 671 N N . ARG A 1 82 ? -17.254 -7.049 6.337 1.00 96.88 82 ARG A N 1
ATOM 672 C CA . ARG A 1 82 ? -18.688 -6.969 6.650 1.00 96.88 82 ARG A CA 1
ATOM 673 C C . ARG A 1 82 ? -18.951 -7.187 8.136 1.00 96.88 82 ARG A C 1
ATOM 675 O O . ARG A 1 82 ? -19.675 -6.395 8.729 1.00 96.88 82 ARG A O 1
ATOM 682 N N . ARG A 1 83 ? -18.347 -8.215 8.746 1.00 97.06 83 ARG A N 1
ATOM 683 C CA . ARG A 1 83 ? -18.509 -8.512 10.183 1.00 97.06 83 ARG A CA 1
ATOM 684 C C . ARG A 1 83 ? -18.042 -7.363 11.078 1.00 97.06 83 ARG A C 1
ATOM 686 O O . ARG A 1 83 ? -18.694 -7.082 12.073 1.00 97.06 83 ARG A O 1
ATOM 693 N N . GLN A 1 84 ? -16.940 -6.709 10.715 1.00 96.88 84 GLN A N 1
ATOM 694 C CA . GLN A 1 84 ? -16.364 -5.576 11.451 1.00 96.88 84 GLN A CA 1
ATOM 695 C C . GLN A 1 84 ? -17.011 -4.228 11.090 1.00 96.88 84 GLN A C 1
ATOM 697 O O . GLN A 1 84 ? -16.621 -3.198 11.627 1.00 96.88 84 GLN A O 1
ATOM 702 N N . ASN A 1 85 ? -17.979 -4.214 10.166 1.00 96.88 85 ASN A N 1
ATOM 703 C CA . ASN A 1 85 ? -18.644 -3.007 9.676 1.00 96.88 85 ASN A CA 1
ATOM 704 C C . ASN A 1 85 ? -17.665 -1.901 9.217 1.00 96.88 85 ASN A C 1
ATOM 706 O O . ASN A 1 85 ? -17.890 -0.710 9.445 1.00 96.88 85 ASN A O 1
ATOM 710 N N . CYS A 1 86 ? -16.573 -2.287 8.542 1.00 97.38 86 CYS A N 1
ATOM 711 C CA . CYS A 1 86 ? -15.469 -1.379 8.202 1.00 97.38 86 CYS A CA 1
ATOM 712 C C . CYS A 1 86 ? -15.901 -0.175 7.356 1.00 97.38 86 CYS A C 1
ATOM 714 O O . CYS A 1 86 ? -15.325 0.899 7.476 1.00 97.38 86 CYS A O 1
ATOM 716 N N . THR A 1 87 ? -16.929 -0.322 6.514 1.00 96.75 87 THR A N 1
ATOM 717 C CA . THR A 1 87 ? -17.468 0.802 5.734 1.00 96.75 87 THR A CA 1
ATOM 718 C C . THR A 1 87 ? -18.041 1.893 6.639 1.00 96.75 87 THR A C 1
ATOM 720 O O . THR A 1 87 ? -17.798 3.071 6.389 1.00 96.75 87 THR A O 1
ATOM 723 N N . ALA A 1 88 ? -18.775 1.526 7.693 1.00 97.69 88 ALA A N 1
ATOM 724 C CA . ALA A 1 88 ? -19.321 2.503 8.628 1.00 97.69 88 ALA A CA 1
ATOM 725 C C . ALA A 1 88 ? -18.211 3.175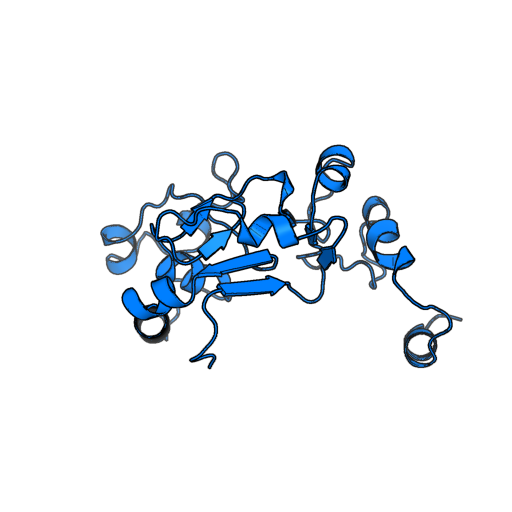 9.446 1.00 97.69 88 ALA A C 1
ATOM 727 O O . ALA A 1 88 ? -18.231 4.395 9.586 1.00 97.69 88 ALA A O 1
ATOM 728 N N . GLU A 1 89 ? -17.222 2.405 9.912 1.00 97.31 89 GLU A N 1
ATOM 729 C CA . GLU A 1 89 ? -16.053 2.936 10.628 1.00 97.31 89 GLU A CA 1
ATOM 730 C C . GLU A 1 89 ? -15.280 3.942 9.758 1.00 97.31 89 GLU A C 1
ATOM 732 O O . GLU A 1 89 ? -14.993 5.056 10.195 1.00 97.31 89 GLU A O 1
ATOM 737 N N . TYR A 1 90 ? -15.024 3.600 8.490 1.00 97.31 90 TYR A N 1
ATOM 738 C CA . TYR A 1 90 ? -14.36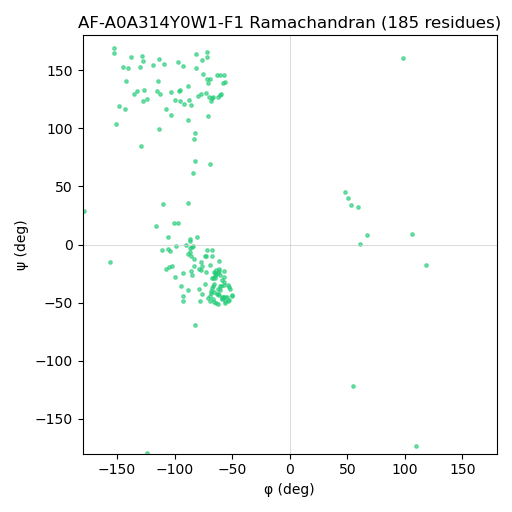2 4.490 7.535 1.00 97.31 90 TYR A CA 1
ATOM 739 C C . TYR A 1 90 ? -15.108 5.824 7.383 1.00 97.31 90 TYR A C 1
ATOM 741 O O . TYR A 1 90 ? -14.505 6.894 7.482 1.00 97.31 90 TYR A O 1
ATOM 749 N N . HIS A 1 91 ? -16.429 5.781 7.177 1.00 97.44 91 HIS A N 1
ATOM 750 C CA . HIS A 1 91 ? -17.238 6.994 7.039 1.00 97.44 91 HIS A CA 1
ATOM 751 C C . HIS A 1 91 ? -17.333 7.797 8.340 1.00 97.44 91 HIS A C 1
ATOM 753 O O . HIS A 1 91 ? -17.280 9.024 8.292 1.00 97.44 91 HIS A O 1
ATOM 759 N N . TYR A 1 92 ? -17.419 7.134 9.494 1.00 97.56 92 TYR A N 1
ATOM 760 C CA . TYR A 1 92 ? -17.413 7.791 10.799 1.00 97.56 92 TYR A CA 1
ATOM 761 C C . TYR A 1 92 ? -16.165 8.665 10.977 1.00 97.56 92 TYR A C 1
ATOM 763 O O . TYR A 1 92 ? -16.278 9.853 11.283 1.00 97.56 92 TYR A O 1
ATOM 771 N N . TRP A 1 93 ? -14.980 8.114 10.710 1.00 97.06 93 TRP A N 1
ATOM 772 C CA . TRP A 1 93 ? -13.733 8.865 10.831 1.00 97.06 93 TRP A CA 1
ATOM 773 C C . TRP A 1 93 ? -13.597 9.969 9.790 1.00 97.06 93 TRP A C 1
ATOM 775 O O . TRP A 1 93 ? -13.141 11.062 10.124 1.00 97.06 93 TRP A O 1
ATOM 785 N N . GLN A 1 94 ? -14.004 9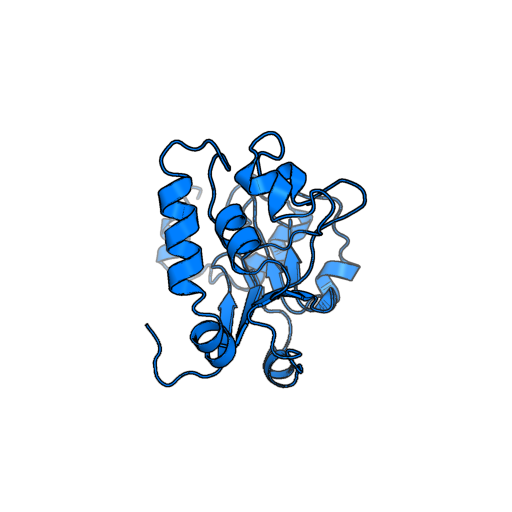.711 8.546 1.00 96.56 94 GLN A N 1
ATOM 786 C CA . GLN A 1 94 ? -14.000 10.726 7.490 1.00 96.56 94 GLN A CA 1
ATOM 787 C C . GLN A 1 94 ? -14.850 11.941 7.877 1.00 96.56 94 GLN A C 1
ATOM 789 O O . GLN A 1 94 ? -14.374 13.067 7.752 1.00 96.56 94 GLN A O 1
ATOM 794 N N . ASN A 1 95 ? -16.054 11.716 8.411 1.00 96.94 95 ASN A N 1
ATOM 795 C CA . ASN A 1 95 ? -16.945 12.789 8.857 1.00 96.94 95 ASN A CA 1
ATOM 796 C C . ASN A 1 95 ? -16.347 13.558 10.049 1.00 96.94 95 ASN A C 1
ATOM 798 O O . ASN A 1 95 ? -16.370 14.785 10.085 1.00 96.94 95 ASN A O 1
ATOM 802 N N . LEU A 1 96 ? -15.728 12.864 11.012 1.00 96.69 96 LEU A N 1
ATOM 803 C CA . LEU A 1 96 ? -15.040 13.534 12.124 1.00 96.69 96 LEU A CA 1
ATOM 804 C C . LEU A 1 96 ? -13.838 14.381 11.681 1.00 96.69 96 LEU A C 1
ATOM 806 O O . LEU A 1 96 ? -13.470 15.330 12.373 1.00 96.69 96 LEU A O 1
ATOM 810 N N . ASN A 1 97 ? -13.219 14.052 10.546 1.00 97.12 97 ASN A N 1
ATOM 811 C CA . ASN A 1 97 ? -12.090 14.795 9.998 1.00 97.12 97 ASN A CA 1
ATOM 812 C C . ASN A 1 97 ? -12.487 15.820 8.918 1.00 97.12 97 ASN A C 1
ATOM 814 O O . ASN A 1 97 ? -11.617 16.286 8.181 1.00 97.12 97 ASN A O 1
ATOM 818 N N . GLU A 1 98 ? -13.757 16.228 8.824 1.00 94.44 98 GLU A N 1
ATOM 819 C CA . GLU A 1 98 ? -14.209 17.262 7.874 1.00 94.44 98 GLU A CA 1
ATOM 820 C C . GLU A 1 98 ? -13.379 18.556 7.963 1.00 94.44 98 GLU A C 1
ATOM 822 O O . GLU A 1 98 ? -13.019 19.154 6.947 1.00 94.44 98 GLU A O 1
ATOM 827 N N . ASN A 1 99 ? -12.987 18.950 9.178 1.00 94.81 99 ASN A N 1
ATOM 828 C CA . ASN A 1 99 ? -12.153 20.129 9.438 1.00 94.81 99 ASN A CA 1
ATOM 829 C C . ASN A 1 99 ? -10.632 19.868 9.353 1.00 94.81 99 ASN A C 1
ATOM 831 O O . ASN A 1 99 ? -9.839 20.771 9.627 1.00 94.81 99 ASN A O 1
ATOM 835 N N . ARG A 1 100 ? -10.210 18.647 8.991 1.00 94.69 100 ARG A N 1
ATOM 836 C CA . ARG A 1 100 ? -8.802 18.227 8.843 1.00 94.69 100 ARG A CA 1
ATOM 837 C C . ARG A 1 100 ? -7.955 18.371 10.116 1.00 94.69 100 ARG A C 1
ATOM 839 O O . ARG A 1 100 ? -6.753 18.673 10.060 1.00 94.69 100 ARG A O 1
ATOM 846 N N . SER A 1 101 ? -8.587 18.194 11.275 1.00 96.19 101 SER A N 1
ATOM 847 C CA . SER A 1 101 ? -7.931 18.256 12.587 1.00 96.19 101 SER A CA 1
ATOM 848 C C . SER A 1 101 ? -7.284 16.934 13.016 1.00 96.19 101 SER A C 1
ATOM 850 O O . SER A 1 101 ? -6.303 16.965 13.762 1.00 96.19 101 SER A O 1
ATOM 852 N N . LEU A 1 102 ? -7.777 15.791 12.529 1.00 97.25 102 LEU A N 1
ATOM 853 C CA . LEU A 1 102 ? -7.298 14.445 12.863 1.00 97.25 102 LEU A CA 1
ATOM 854 C C . LEU A 1 102 ? -6.154 13.994 11.942 1.00 97.25 102 LEU A C 1
ATOM 856 O O . LEU A 1 102 ? -5.183 13.404 12.408 1.00 97.25 102 LEU A O 1
ATOM 860 N N . TRP A 1 103 ? -6.230 14.313 10.651 1.00 96.69 103 TRP A N 1
ATOM 861 C CA . TRP A 1 103 ? -5.139 14.207 9.672 1.00 96.69 103 TRP A CA 1
ATOM 862 C C . TRP A 1 103 ? -5.345 15.238 8.558 1.00 96.69 103 TRP A C 1
ATOM 864 O O . TRP A 1 103 ? -6.427 15.807 8.416 1.00 96.69 103 TRP A O 1
ATOM 874 N N . LYS A 1 104 ? -4.307 15.500 7.755 1.00 91.88 104 LYS A N 1
ATOM 875 C CA . LYS A 1 104 ? -4.346 16.571 6.747 1.00 91.88 104 LYS A CA 1
ATOM 876 C C . LYS A 1 104 ? -5.038 16.162 5.450 1.00 91.88 104 LYS A C 1
ATOM 878 O O . LYS A 1 104 ? -6.093 16.703 5.138 1.00 91.88 104 LYS A O 1
ATOM 883 N N . LEU A 1 105 ? -4.423 15.270 4.676 1.00 82.50 105 LEU A N 1
ATOM 884 C CA . LEU A 1 105 ? -4.865 14.866 3.340 1.00 82.50 105 LEU A CA 1
ATOM 885 C C . LEU A 1 105 ? -4.403 13.435 3.037 1.00 82.50 105 LEU A C 1
ATOM 887 O O . LEU A 1 105 ? -3.565 12.882 3.750 1.00 82.50 105 LEU A O 1
ATOM 891 N N . GLY A 1 106 ? -4.930 12.875 1.951 1.00 87.62 106 GLY A N 1
ATOM 892 C CA . GLY A 1 106 ? -4.573 11.551 1.453 1.00 87.62 106 GLY A CA 1
ATOM 893 C C . GLY A 1 106 ? -5.563 10.467 1.868 1.00 87.62 106 GLY A C 1
ATOM 894 O O . GLY A 1 106 ? -6.348 10.622 2.801 1.00 87.62 106 GLY A O 1
ATOM 895 N N . THR A 1 107 ? -5.516 9.361 1.138 1.00 91.00 107 THR A N 1
ATOM 896 C CA . THR A 1 107 ? -6.375 8.186 1.337 1.00 91.00 107 THR A CA 1
ATOM 897 C C . THR A 1 107 ? -5.811 7.223 2.376 1.00 91.00 107 THR A C 1
ATOM 899 O O . THR A 1 107 ? -6.562 6.465 2.981 1.00 91.00 107 THR A O 1
ATOM 902 N N . LEU A 1 108 ? -4.499 7.268 2.627 1.00 95.88 108 LEU A N 1
ATOM 903 C CA . LEU A 1 108 ? -3.843 6.346 3.549 1.00 95.88 108 LEU A CA 1
ATOM 904 C C . LEU A 1 108 ? -4.284 6.515 5.017 1.00 95.88 108 LEU A C 1
ATOM 906 O O . LEU A 1 108 ? -4.647 5.504 5.616 1.00 95.88 108 LEU A O 1
ATOM 910 N N . PRO A 1 109 ? -4.314 7.726 5.617 1.00 97.12 109 PRO A N 1
ATOM 911 C CA . PRO A 1 109 ? -4.708 7.878 7.020 1.00 97.12 109 PRO A CA 1
ATOM 912 C C . PRO A 1 109 ? -6.071 7.260 7.389 1.00 97.12 109 PRO A C 1
ATOM 914 O O . PRO A 1 109 ? -6.104 6.501 8.360 1.00 97.12 109 PRO A O 1
ATOM 917 N N . PRO A 1 110 ? -7.179 7.484 6.645 1.00 96.62 110 PRO A N 1
ATOM 918 C CA . PRO A 1 110 ? -8.450 6.846 6.985 1.00 96.62 110 PRO A CA 1
ATOM 919 C C . PRO A 1 110 ? -8.406 5.319 6.806 1.00 96.62 110 PRO A C 1
ATOM 921 O O . PRO A 1 110 ? -9.067 4.604 7.557 1.00 96.62 110 PRO A O 1
ATOM 924 N N . GLY A 1 111 ? -7.585 4.796 5.888 1.00 97.38 111 GLY A N 1
ATOM 925 C CA . GLY A 1 111 ? -7.309 3.362 5.771 1.00 97.38 111 GLY A CA 1
ATOM 926 C C . GLY A 1 111 ? -6.601 2.787 6.999 1.00 97.38 111 GLY A C 1
ATOM 927 O O . GLY A 1 111 ? -7.070 1.808 7.578 1.00 97.38 111 GLY A O 1
ATOM 928 N N . LEU A 1 112 ? -5.508 3.420 7.437 1.00 98.06 112 LEU A N 1
ATOM 929 C CA . LEU A 1 112 ? -4.762 3.028 8.641 1.00 98.06 112 LEU A CA 1
ATOM 930 C C . LEU A 1 112 ? -5.668 3.006 9.876 1.00 98.06 112 LEU A C 1
ATOM 932 O O . LEU A 1 112 ? -5.650 2.046 10.640 1.00 98.06 112 LEU A O 1
ATOM 936 N N . ILE A 1 113 ? -6.495 4.039 10.037 1.00 97.50 113 ILE A N 1
ATOM 937 C CA . ILE A 1 113 ? -7.465 4.141 11.128 1.00 97.50 113 ILE A CA 1
ATOM 938 C C . ILE A 1 113 ? -8.504 3.015 11.058 1.00 97.50 113 ILE A C 1
ATOM 940 O O . ILE A 1 113 ? -8.708 2.308 12.043 1.00 97.50 113 ILE A O 1
ATOM 944 N N . THR A 1 114 ? -9.128 2.814 9.894 1.00 97.75 114 THR A N 1
ATOM 945 C CA . THR A 1 114 ? -10.199 1.818 9.712 1.00 97.75 114 THR A CA 1
ATOM 946 C C . THR A 1 114 ? -9.701 0.396 9.958 1.00 97.75 114 THR A C 1
ATOM 948 O O . THR A 1 114 ? -10.415 -0.420 10.539 1.00 97.75 114 THR A O 1
ATOM 951 N N . PHE A 1 115 ? -8.471 0.090 9.531 1.00 98.00 115 PHE A N 1
ATOM 952 C CA . PHE A 1 115 ? -7.885 -1.245 9.665 1.00 98.00 115 PHE A CA 1
ATOM 953 C C . PHE A 1 115 ? -6.909 -1.376 10.836 1.00 98.00 115 PHE A C 1
ATOM 955 O O . PHE A 1 115 ? -6.100 -2.315 10.879 1.00 98.00 115 PHE A O 1
ATOM 962 N N . TYR A 1 116 ? -6.966 -0.452 11.798 1.00 97.88 116 TYR A N 1
ATOM 963 C CA . TYR A 1 116 ? -6.124 -0.512 12.982 1.00 97.88 116 TYR A CA 1
ATOM 964 C C . TYR A 1 116 ? -6.399 -1.802 13.760 1.00 97.88 116 TYR A C 1
ATOM 966 O O . TYR A 1 116 ? -7.541 -2.148 14.052 1.00 97.88 116 TYR A O 1
ATOM 974 N N . SER A 1 117 ? -5.340 -2.552 14.074 1.00 95.69 117 SER A N 1
ATOM 975 C CA . SER A 1 117 ? -5.404 -3.890 14.695 1.00 95.69 117 SER A CA 1
ATOM 976 C C . SER A 1 117 ? -6.145 -4.975 13.888 1.00 95.69 117 SER A C 1
ATOM 978 O O . SER A 1 117 ? -6.196 -6.131 14.319 1.00 95.69 117 SER A O 1
ATOM 980 N N . THR A 1 118 ? -6.670 -4.657 12.701 1.00 97.75 118 THR A N 1
ATOM 981 C CA . THR A 1 118 ? -7.337 -5.591 11.775 1.00 97.75 118 THR A CA 1
ATOM 982 C C . THR A 1 118 ? -6.589 -5.737 10.446 1.00 97.75 118 THR A C 1
ATOM 984 O O . THR A 1 118 ? -7.129 -6.291 9.489 1.00 97.75 118 THR A O 1
ATOM 987 N N . THR A 1 119 ? -5.328 -5.298 10.403 1.00 98.31 119 THR A N 1
ATOM 988 C CA . THR A 1 119 ? -4.394 -5.571 9.306 1.00 98.31 119 THR A CA 1
ATOM 989 C C . THR A 1 119 ? -3.507 -6.769 9.655 1.00 98.31 119 THR A C 1
ATOM 991 O O . THR A 1 119 ? -2.955 -6.822 10.754 1.00 98.31 119 THR A O 1
ATOM 994 N N . LYS A 1 120 ? -3.368 -7.725 8.733 1.00 98.19 120 LYS A N 1
ATOM 995 C CA . LYS A 1 120 ? -2.368 -8.792 8.765 1.00 98.19 120 LYS A CA 1
ATOM 996 C C . LYS A 1 120 ? -1.119 -8.328 8.004 1.00 98.19 120 LYS A C 1
ATOM 998 O O . LYS A 1 120 ? -1.230 -8.047 6.808 1.00 98.19 120 LYS A O 1
ATOM 1003 N N . PRO A 1 121 ? 0.056 -8.272 8.654 1.00 97.88 121 PRO A N 1
ATOM 1004 C CA . PRO A 1 121 ? 1.311 -8.036 7.956 1.00 97.88 121 PRO A CA 1
ATOM 1005 C C . PRO A 1 121 ? 1.586 -9.169 6.965 1.00 97.88 121 PRO A C 1
ATOM 1007 O O . PRO A 1 121 ? 1.561 -10.347 7.331 1.00 97.88 121 PRO A O 1
ATOM 1010 N N . LEU A 1 122 ? 1.831 -8.812 5.709 1.00 98.31 122 LEU A N 1
ATOM 1011 C CA . LEU A 1 122 ? 2.282 -9.742 4.680 1.00 98.31 122 LEU A CA 1
ATOM 1012 C C . LEU A 1 122 ? 3.810 -9.757 4.611 1.00 98.31 122 LEU A C 1
ATOM 1014 O O . LEU A 1 122 ? 4.474 -8.774 4.942 1.00 98.31 122 LEU A O 1
ATOM 1018 N N . ASP A 1 123 ? 4.359 -10.880 4.150 1.00 97.31 123 ASP A N 1
ATOM 1019 C CA . ASP A 1 123 ? 5.789 -10.996 3.876 1.00 97.31 123 ASP A CA 1
ATOM 1020 C C . ASP A 1 123 ? 6.252 -9.921 2.879 1.00 97.31 123 ASP A C 1
ATOM 1022 O O . ASP A 1 123 ? 5.561 -9.626 1.902 1.00 97.31 123 ASP A O 1
ATOM 1026 N N . LYS A 1 124 ? 7.436 -9.343 3.107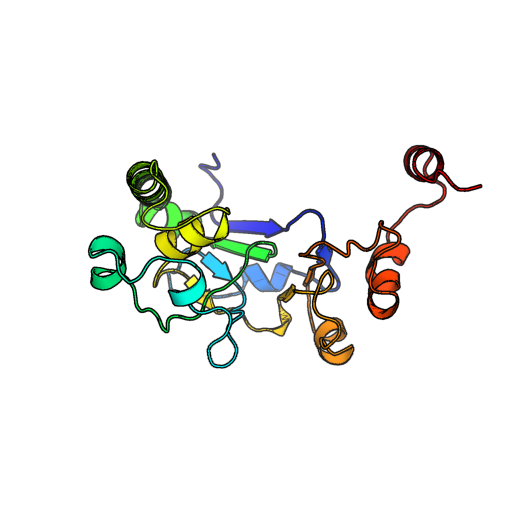 1.00 95.06 124 LYS A N 1
ATOM 1027 C CA . LYS A 1 124 ? 7.968 -8.246 2.282 1.00 95.06 124 LYS A CA 1
ATOM 1028 C C . LYS A 1 124 ? 8.175 -8.634 0.816 1.00 95.06 124 LYS A C 1
ATOM 1030 O O . LYS A 1 124 ? 8.166 -7.761 -0.045 1.00 95.06 124 LYS A O 1
ATOM 1035 N N . SER A 1 125 ? 8.319 -9.924 0.511 1.00 97.06 125 SER A N 1
ATOM 1036 C CA . SER A 1 125 ? 8.391 -10.418 -0.867 1.00 97.06 125 SER A CA 1
ATOM 1037 C C . SER A 1 125 ? 7.081 -10.262 -1.640 1.00 97.06 125 SER A C 1
ATOM 1039 O O . SER A 1 125 ? 7.077 -10.439 -2.852 1.00 97.06 125 SER A O 1
ATOM 1041 N N . TRP A 1 126 ? 5.964 -9.908 -1.006 1.00 98.44 126 TRP A N 1
ATOM 1042 C CA . TRP A 1 126 ? 4.713 -9.671 -1.723 1.00 98.44 126 TRP A CA 1
ATOM 1043 C C . TRP A 1 126 ? 4.690 -8.326 -2.447 1.00 98.44 126 TRP A C 1
ATOM 1045 O O . TRP A 1 126 ? 4.245 -8.260 -3.593 1.00 98.44 126 TRP A O 1
ATOM 1055 N N . HIS A 1 127 ? 5.177 -7.264 -1.809 1.00 98.12 127 HIS A N 1
ATOM 1056 C CA . HIS A 1 127 ? 5.033 -5.898 -2.306 1.00 98.12 127 HIS A CA 1
ATOM 1057 C C . HIS A 1 127 ? 6.229 -5.038 -1.907 1.00 98.12 127 HIS A C 1
ATOM 1059 O O . HIS A 1 127 ? 6.481 -4.821 -0.723 1.00 98.12 127 HIS A O 1
ATOM 1065 N N . VAL A 1 128 ? 6.936 -4.516 -2.908 1.00 97.75 128 VAL A N 1
ATOM 1066 C CA . VAL A 1 128 ? 7.977 -3.498 -2.739 1.00 97.75 128 VAL A CA 1
ATOM 1067 C C . VAL A 1 128 ? 7.496 -2.202 -3.373 1.00 97.75 128 VAL A C 1
ATOM 1069 O O . VAL A 1 128 ? 7.069 -2.173 -4.524 1.00 97.75 128 VAL A O 1
ATOM 1072 N N . LEU A 1 129 ? 7.578 -1.114 -2.618 1.00 95.94 129 LEU A N 1
ATOM 1073 C CA . LEU A 1 129 ? 7.118 0.208 -3.027 1.00 95.94 129 LEU A CA 1
ATOM 1074 C C . LEU A 1 129 ? 8.205 1.253 -2.823 1.00 95.94 129 LEU A C 1
ATOM 1076 O O . LEU A 1 129 ? 9.150 1.047 -2.067 1.00 95.94 129 LEU A O 1
ATOM 1080 N N . GLY A 1 130 ? 8.035 2.391 -3.480 1.00 96.19 130 GLY A N 1
ATOM 1081 C CA . GLY A 1 130 ? 8.938 3.531 -3.450 1.00 96.19 130 GLY A CA 1
ATOM 1082 C C . GLY A 1 130 ? 9.752 3.685 -4.727 1.00 96.19 130 GLY A C 1
ATOM 1083 O O . GLY A 1 130 ? 10.625 4.547 -4.774 1.00 96.19 130 GLY A O 1
ATOM 1084 N N . LEU A 1 131 ? 9.457 2.923 -5.788 1.00 97.62 131 LEU A N 1
ATOM 1085 C CA . LEU A 1 131 ? 10.178 3.028 -7.062 1.00 97.62 131 LEU A CA 1
ATOM 1086 C C . LEU A 1 131 ? 9.920 4.363 -7.785 1.00 97.62 131 LEU A C 1
ATOM 1088 O O . LEU A 1 131 ? 10.542 4.617 -8.808 1.00 97.62 131 LEU A O 1
ATOM 1092 N N . GLY A 1 132 ? 9.037 5.225 -7.270 1.00 97.25 132 GLY A N 1
ATOM 1093 C CA . GLY A 1 132 ? 8.825 6.591 -7.754 1.00 97.25 132 GLY A CA 1
ATOM 1094 C C . GLY A 1 132 ? 9.406 7.693 -6.856 1.00 97.25 132 GLY A C 1
ATOM 1095 O O . GLY A 1 132 ? 9.133 8.867 -7.114 1.00 97.25 132 GLY A O 1
ATOM 1096 N N . TYR A 1 133 ? 10.162 7.368 -5.793 1.00 96.00 133 TYR A N 1
ATOM 1097 C CA . TYR A 1 133 ? 10.849 8.384 -4.966 1.00 96.00 133 TYR A CA 1
ATOM 1098 C C . TYR A 1 133 ? 12.084 7.917 -4.169 1.00 96.00 133 TYR A C 1
ATOM 1100 O O . TYR A 1 133 ? 12.808 8.763 -3.648 1.00 96.00 133 TYR A O 1
ATOM 1108 N N . ASN A 1 134 ? 12.320 6.613 -4.004 1.00 95.44 134 ASN A N 1
ATOM 1109 C CA . ASN A 1 134 ? 13.394 6.077 -3.167 1.00 95.44 134 ASN A CA 1
ATOM 1110 C C . ASN A 1 134 ? 14.459 5.357 -4.019 1.00 95.44 134 ASN A C 1
ATOM 1112 O O . ASN A 1 134 ? 14.274 4.186 -4.356 1.00 95.44 134 ASN A O 1
ATOM 1116 N N . PRO A 1 135 ? 15.597 6.007 -4.326 1.00 94.88 135 PRO A N 1
ATOM 1117 C CA . PRO A 1 135 ? 16.651 5.406 -5.141 1.00 94.88 135 PRO A CA 1
ATOM 1118 C C . PRO A 1 135 ? 17.453 4.320 -4.408 1.00 94.88 135 PRO A C 1
ATOM 1120 O O . PRO A 1 135 ? 18.245 3.632 -5.046 1.00 94.88 135 PRO A O 1
ATOM 1123 N N . SER A 1 136 ? 17.271 4.161 -3.093 1.00 95.19 136 SER A N 1
ATOM 1124 C CA . SER A 1 136 ? 18.051 3.233 -2.262 1.00 95.19 136 SER A CA 1
ATOM 1125 C C . SER A 1 136 ? 17.488 1.809 -2.219 1.00 95.19 136 SER A C 1
ATOM 1127 O O . SER A 1 136 ? 18.086 0.949 -1.577 1.00 95.19 136 SER A O 1
ATOM 1129 N N . ILE A 1 137 ? 16.340 1.550 -2.856 1.00 95.69 137 ILE A N 1
ATOM 1130 C CA . ILE A 1 137 ? 15.753 0.205 -2.921 1.00 95.69 137 ILE A CA 1
ATOM 1131 C C . ILE A 1 137 ? 16.666 -0.689 -3.757 1.00 95.69 137 ILE A C 1
ATOM 1133 O O . ILE A 1 137 ? 17.013 -0.356 -4.893 1.00 95.69 137 ILE A O 1
ATOM 1137 N N . SER A 1 138 ? 17.055 -1.833 -3.201 1.00 96.25 138 SER A N 1
ATOM 1138 C CA . SER A 1 138 ? 17.998 -2.723 -3.871 1.00 96.25 138 SER A CA 1
ATOM 1139 C C . SER A 1 138 ? 17.338 -3.495 -5.018 1.00 96.25 138 SER A C 1
ATOM 1141 O O . SER A 1 138 ? 16.179 -3.911 -4.950 1.00 96.25 138 SER A O 1
ATOM 1143 N N . MET A 1 139 ? 18.107 -3.775 -6.073 1.00 96.06 139 MET A N 1
ATOM 1144 C CA . MET A 1 139 ? 17.634 -4.630 -7.170 1.00 96.06 139 MET A CA 1
ATOM 1145 C C . MET A 1 139 ? 17.355 -6.073 -6.722 1.00 96.06 139 MET A C 1
ATOM 1147 O O . MET A 1 139 ? 16.599 -6.784 -7.383 1.00 96.06 139 MET A O 1
ATOM 1151 N N . GLU A 1 140 ? 17.956 -6.517 -5.615 1.00 97.06 140 GLU A N 1
ATOM 1152 C CA . GLU A 1 140 ? 17.673 -7.819 -5.011 1.00 97.06 140 GLU A CA 1
ATOM 1153 C C . GLU A 1 140 ? 16.269 -7.859 -4.397 1.00 97.06 140 GLU A C 1
ATOM 1155 O O . GLU A 1 140 ? 15.497 -8.764 -4.715 1.00 97.06 140 GLU A O 1
ATOM 1160 N N . GLU A 1 141 ? 15.899 -6.857 -3.594 1.00 96.81 141 GLU A N 1
ATOM 1161 C CA . GLU A 1 141 ? 14.540 -6.727 -3.050 1.00 96.81 141 GLU A CA 1
ATOM 1162 C C . GLU A 1 141 ? 13.502 -6.665 -4.174 1.00 96.81 141 GLU A C 1
ATOM 1164 O O . GLU A 1 141 ? 12.512 -7.394 -4.140 1.00 96.81 141 GLU A O 1
ATOM 1169 N N . ILE A 1 142 ? 13.770 -5.871 -5.214 1.00 97.94 142 ILE A N 1
ATOM 1170 C CA . ILE A 1 142 ? 12.910 -5.758 -6.400 1.00 97.94 142 ILE A CA 1
ATOM 1171 C C . ILE A 1 142 ? 12.733 -7.118 -7.081 1.00 97.94 142 ILE A C 1
ATOM 1173 O O . ILE A 1 142 ? 11.609 -7.504 -7.388 1.00 97.94 142 ILE A O 1
ATOM 1177 N N . ARG A 1 143 ? 13.811 -7.879 -7.301 1.00 97.31 143 ARG A N 1
ATOM 1178 C CA . ARG A 1 143 ? 13.742 -9.209 -7.935 1.00 97.31 143 ARG A CA 1
ATOM 1179 C C . ARG A 1 143 ? 12.985 -10.223 -7.073 1.00 97.31 143 ARG A C 1
ATOM 1181 O O . ARG A 1 143 ? 12.320 -11.126 -7.590 1.00 97.31 143 ARG A O 1
ATOM 1188 N N . ASN A 1 144 ? 13.097 -10.098 -5.756 1.00 97.38 144 ASN A N 1
ATOM 1189 C CA . ASN A 1 144 ? 12.439 -10.987 -4.810 1.00 97.38 144 ASN A CA 1
ATOM 1190 C C . ASN A 1 144 ? 10.951 -10.655 -4.625 1.00 97.38 144 ASN A C 1
ATOM 1192 O O . ASN A 1 144 ? 10.188 -11.559 -4.277 1.00 97.38 144 ASN A O 1
ATOM 1196 N N . ALA A 1 145 ? 10.522 -9.435 -4.944 1.00 98.12 145 ALA A N 1
ATOM 1197 C CA . ALA A 1 145 ? 9.137 -9.000 -4.838 1.00 98.12 145 ALA A CA 1
ATOM 1198 C C . ALA A 1 145 ? 8.208 -9.614 -5.905 1.00 98.12 145 ALA A C 1
ATOM 1200 O O . ALA A 1 145 ? 8.573 -9.756 -7.073 1.00 98.12 145 ALA A O 1
ATOM 1201 N N . ALA A 1 146 ? 6.973 -9.934 -5.522 1.00 98.44 146 ALA A N 1
ATOM 1202 C CA . ALA A 1 146 ? 5.910 -10.350 -6.429 1.00 98.44 146 ALA A CA 1
ATOM 1203 C C . ALA A 1 146 ? 5.280 -9.151 -7.146 1.00 98.44 146 ALA A C 1
ATOM 1205 O O . ALA A 1 146 ? 4.994 -9.245 -8.337 1.00 98.44 146 ALA A O 1
ATOM 1206 N N . VAL A 1 147 ? 5.119 -8.026 -6.447 1.00 98.62 147 VAL A N 1
ATOM 1207 C CA . VAL A 1 147 ? 4.638 -6.755 -6.998 1.00 98.62 147 VAL A CA 1
ATOM 1208 C C . VAL A 1 147 ? 5.626 -5.644 -6.665 1.00 98.62 147 VAL A C 1
ATOM 1210 O O . VAL A 1 147 ? 6.048 -5.512 -5.514 1.00 98.62 147 VAL A O 1
ATOM 1213 N N . VAL A 1 148 ? 5.969 -4.826 -7.659 1.00 98.38 148 VAL A N 1
ATOM 1214 C CA . VAL A 1 148 ? 6.744 -3.591 -7.472 1.00 98.38 148 VAL A CA 1
ATOM 1215 C C . VAL A 1 148 ? 5.885 -2.383 -7.809 1.00 98.38 148 VAL A C 1
ATOM 1217 O O . VAL A 1 148 ? 5.092 -2.435 -8.745 1.00 98.38 148 VAL A O 1
ATOM 1220 N N . HIS A 1 149 ? 6.016 -1.309 -7.038 1.00 98.38 149 HIS A N 1
ATOM 1221 C CA . HIS A 1 149 ? 5.108 -0.166 -7.082 1.00 98.38 149 H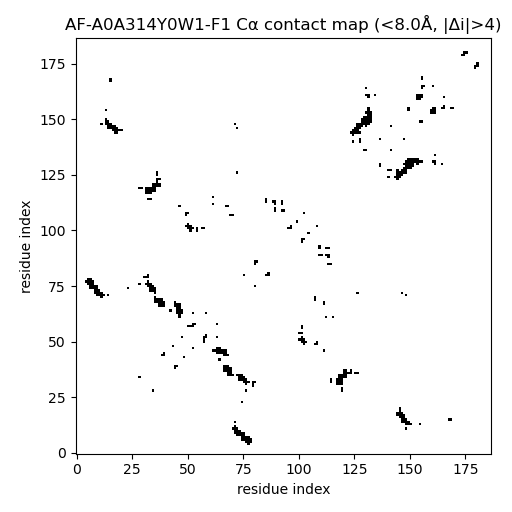IS A CA 1
ATOM 1222 C C . HIS A 1 149 ? 5.879 1.142 -7.275 1.00 98.38 149 HIS A C 1
ATOM 1224 O O . HIS A 1 149 ? 6.762 1.487 -6.482 1.00 98.38 149 HIS A O 1
ATOM 1230 N N . PHE A 1 150 ? 5.522 1.877 -8.330 1.00 97.94 150 PHE A N 1
ATOM 1231 C CA . PHE A 1 150 ? 6.086 3.175 -8.702 1.00 97.94 150 PHE A CA 1
ATOM 1232 C C . PHE A 1 150 ? 5.350 4.348 -8.035 1.00 97.94 150 PHE A C 1
ATOM 1234 O O . PHE A 1 150 ? 5.222 5.437 -8.608 1.00 97.94 150 PHE A O 1
ATOM 1241 N N . ASN A 1 151 ? 4.895 4.169 -6.792 1.00 95.12 151 ASN A N 1
ATOM 1242 C CA . ASN A 1 151 ? 4.332 5.262 -6.009 1.00 95.12 151 ASN A CA 1
ATOM 1243 C C . ASN A 1 151 ? 5.366 6.373 -5.806 1.00 95.12 151 ASN A C 1
ATOM 1245 O O . ASN A 1 151 ? 6.563 6.128 -5.644 1.00 95.12 151 ASN A O 1
ATOM 1249 N N . GLY A 1 152 ? 4.870 7.609 -5.777 1.00 94.31 152 GLY A N 1
ATOM 1250 C CA . GLY A 1 152 ? 5.685 8.819 -5.816 1.00 94.31 152 GLY A CA 1
ATOM 1251 C C . GLY A 1 152 ? 5.541 9.567 -7.134 1.00 94.31 152 GLY A C 1
ATOM 1252 O O . GLY A 1 152 ? 4.708 9.230 -7.974 1.00 94.31 152 GLY A O 1
ATOM 1253 N N . ASN A 1 153 ? 6.356 10.606 -7.290 1.00 95.94 153 ASN A N 1
ATOM 1254 C CA . ASN A 1 153 ? 6.229 11.555 -8.396 1.00 95.94 153 ASN A CA 1
ATOM 1255 C C . ASN A 1 153 ? 7.091 11.170 -9.608 1.00 95.94 153 ASN A C 1
ATOM 1257 O O . ASN A 1 153 ? 6.770 11.562 -10.725 1.00 95.94 153 ASN A O 1
ATOM 1261 N N . MET A 1 154 ? 8.169 10.401 -9.414 1.00 96.88 154 MET A N 1
ATOM 1262 C CA . MET A 1 154 ? 9.106 10.000 -10.473 1.00 96.88 154 MET A CA 1
ATOM 1263 C C . MET A 1 154 ? 8.582 8.770 -11.223 1.00 96.88 154 MET A C 1
ATOM 1265 O O . MET A 1 154 ? 9.184 7.696 -11.184 1.00 96.88 154 MET A O 1
ATOM 1269 N N . LYS A 1 155 ? 7.414 8.915 -11.857 1.00 96.69 155 LYS A N 1
ATOM 1270 C CA . LYS A 1 155 ? 6.751 7.835 -12.601 1.00 96.69 155 LYS A CA 1
ATOM 1271 C C . LYS A 1 155 ? 7.602 7.368 -13.786 1.00 96.69 155 LYS A C 1
ATOM 1273 O O . LYS A 1 155 ? 8.231 8.211 -14.421 1.00 96.69 155 LYS A O 1
ATOM 1278 N N . PRO A 1 156 ? 7.585 6.069 -14.141 1.00 94.81 156 PRO A N 1
ATOM 1279 C CA . PRO A 1 156 ? 8.469 5.520 -15.173 1.00 94.81 156 PRO A CA 1
ATOM 1280 C C . PRO A 1 156 ? 8.188 6.065 -16.584 1.00 94.81 156 PRO A C 1
ATOM 1282 O O . PRO A 1 156 ? 9.088 6.092 -17.422 1.00 94.81 156 PRO A O 1
ATOM 1285 N N . TRP A 1 157 ? 6.971 6.552 -16.836 1.00 91.88 157 TRP A N 1
ATOM 1286 C CA . TRP A 1 157 ? 6.568 7.204 -18.088 1.00 91.88 157 TRP A CA 1
ATOM 1287 C C . TRP A 1 157 ? 6.868 8.712 -18.140 1.00 91.88 157 TRP A C 1
ATOM 1289 O O . TRP A 1 157 ? 6.473 9.373 -19.093 1.00 91.88 157 TRP A O 1
ATOM 1299 N N . LEU A 1 158 ? 7.541 9.278 -17.134 1.00 92.44 158 LEU A N 1
ATOM 1300 C CA . LEU A 1 158 ? 7.953 10.685 -17.118 1.00 92.44 158 LEU A CA 1
ATOM 1301 C C . LEU A 1 158 ? 9.469 10.809 -17.291 1.00 92.44 158 LEU A C 1
ATOM 1303 O O . LEU A 1 158 ? 10.220 9.917 -16.904 1.00 92.44 158 LEU A O 1
ATOM 1307 N N . ASP A 1 159 ? 9.938 11.951 -17.790 1.00 90.38 159 ASP A N 1
ATOM 1308 C CA . ASP A 1 159 ? 11.377 12.217 -17.967 1.00 90.38 159 ASP A CA 1
ATOM 1309 C C . ASP A 1 159 ? 12.149 12.285 -16.648 1.00 90.38 159 ASP A C 1
ATOM 1311 O O . ASP A 1 159 ? 13.347 12.024 -16.593 1.00 90.38 159 ASP A O 1
ATOM 1315 N N . ILE A 1 160 ? 11.445 12.597 -15.560 1.00 94.50 160 ILE A N 1
ATOM 1316 C CA . ILE A 1 160 ? 11.996 12.610 -14.204 1.00 94.50 160 ILE A CA 1
ATOM 1317 C C . ILE A 1 160 ? 12.065 11.210 -13.574 1.00 94.50 160 ILE A C 1
ATOM 1319 O O . ILE A 1 160 ? 12.338 11.108 -12.382 1.00 94.50 160 ILE A O 1
ATOM 1323 N N . ALA A 1 161 ? 11.769 10.138 -14.317 1.00 95.88 161 ALA A N 1
ATOM 1324 C CA . ALA A 1 161 ? 11.858 8.768 -13.823 1.00 95.88 161 ALA A CA 1
ATOM 1325 C C . ALA A 1 161 ? 13.265 8.435 -13.308 1.00 95.88 161 ALA A C 1
ATOM 1327 O O . ALA A 1 161 ? 14.279 8.844 -13.875 1.00 95.88 161 ALA A O 1
ATOM 1328 N N . MET A 1 162 ? 13.344 7.595 -12.274 1.00 96.00 162 MET A N 1
ATOM 1329 C CA . MET A 1 162 ? 14.621 6.997 -11.884 1.00 96.00 162 MET A CA 1
ATOM 1330 C C . MET A 1 162 ? 15.047 5.972 -12.939 1.00 96.00 162 MET A C 1
ATOM 1332 O O . MET A 1 162 ? 14.448 4.900 -13.062 1.00 96.00 162 MET A O 1
ATOM 1336 N N . SER A 1 163 ? 16.107 6.297 -13.682 1.00 95.31 163 SER A N 1
ATOM 1337 C CA . SER A 1 163 ? 16.611 5.504 -14.814 1.00 95.31 163 SER A CA 1
ATOM 1338 C C . SER A 1 163 ? 16.858 4.034 -14.467 1.00 95.31 163 SER A C 1
ATOM 1340 O O . SER A 1 163 ? 16.562 3.154 -15.264 1.00 95.31 163 SER A O 1
ATOM 1342 N N . GLN A 1 164 ? 17.326 3.755 -13.251 1.00 95.94 164 GLN A N 1
ATOM 1343 C CA . GLN A 1 164 ? 17.588 2.402 -12.754 1.00 95.94 164 GLN A CA 1
ATOM 1344 C C . GLN A 1 164 ? 16.335 1.514 -12.618 1.00 95.94 164 GLN A C 1
ATOM 1346 O O . GLN A 1 164 ? 16.448 0.294 -12.708 1.00 95.94 164 GLN A O 1
ATOM 1351 N N . PHE A 1 165 ? 15.148 2.095 -12.407 1.00 97.56 165 PHE A N 1
ATOM 1352 C CA . PHE A 1 165 ? 13.895 1.343 -12.241 1.00 97.56 165 PHE A CA 1
ATOM 1353 C C . PHE A 1 165 ? 13.019 1.360 -13.496 1.00 97.56 165 PHE A C 1
ATOM 1355 O O . PHE A 1 165 ? 12.165 0.489 -13.649 1.00 97.56 165 PHE A O 1
ATOM 1362 N N . ARG A 1 166 ? 13.248 2.306 -14.414 1.00 95.25 166 ARG A N 1
ATOM 1363 C CA . ARG A 1 166 ? 12.484 2.467 -15.661 1.00 95.25 166 ARG A CA 1
ATOM 1364 C C . ARG A 1 166 ? 12.332 1.173 -16.483 1.00 95.25 166 ARG A C 1
ATOM 1366 O O . ARG A 1 166 ? 11.195 0.858 -16.842 1.00 95.25 166 ARG A O 1
ATOM 1373 N N . PRO A 1 167 ? 13.386 0.345 -16.674 1.00 96.19 167 PRO A N 1
ATOM 1374 C CA . PRO A 1 167 ? 13.285 -0.872 -17.485 1.00 96.19 167 PRO A CA 1
ATOM 1375 C C . PRO A 1 167 ? 12.278 -1.908 -16.964 1.00 96.19 167 PRO A C 1
ATOM 1377 O O . PRO A 1 167 ? 11.830 -2.774 -17.714 1.00 96.19 167 PRO A O 1
ATOM 1380 N N . LEU A 1 168 ? 11.913 -1.848 -15.677 1.00 97.31 168 LEU A N 1
ATOM 1381 C CA . LEU A 1 168 ? 10.903 -2.735 -15.096 1.00 97.31 168 LEU A CA 1
ATOM 1382 C C . LEU A 1 168 ? 9.501 -2.458 -15.662 1.00 97.31 168 LEU A C 1
ATOM 1384 O O . LEU A 1 168 ? 8.701 -3.388 -15.728 1.00 97.31 168 LEU A O 1
ATOM 1388 N N . TRP A 1 169 ? 9.221 -1.214 -16.067 1.00 96.69 169 TRP A N 1
ATOM 1389 C CA . TRP A 1 169 ? 7.957 -0.785 -16.671 1.00 96.69 169 TRP A CA 1
ATOM 1390 C C . TRP A 1 169 ? 7.998 -0.868 -18.198 1.00 96.69 169 TRP A C 1
ATOM 1392 O O . TRP A 1 169 ? 7.110 -1.457 -18.804 1.00 96.69 169 TRP A O 1
ATOM 1402 N N . GLU A 1 170 ? 9.048 -0.325 -18.823 1.00 93.81 170 GLU A N 1
ATOM 1403 C CA . GLU A 1 170 ? 9.145 -0.167 -20.287 1.00 93.81 170 GLU A CA 1
ATOM 1404 C C . GLU A 1 170 ? 9.008 -1.486 -21.050 1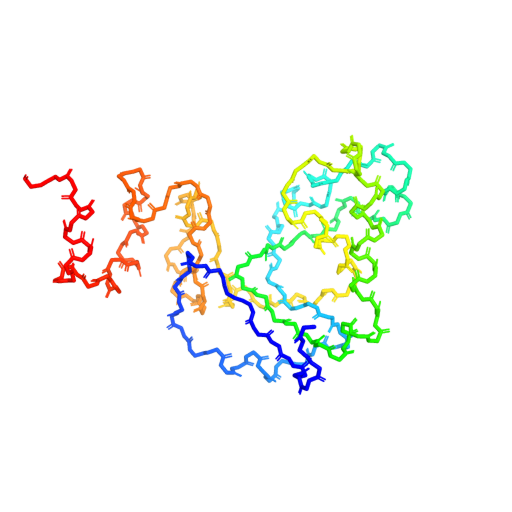.00 93.81 170 GLU A C 1
ATOM 1406 O O . GLU A 1 170 ? 8.417 -1.519 -22.122 1.00 93.81 170 GLU A O 1
ATOM 1411 N N . LYS A 1 171 ? 9.456 -2.604 -20.467 1.00 94.31 171 LYS A N 1
ATOM 1412 C CA . LYS A 1 171 ? 9.295 -3.943 -21.058 1.00 94.31 171 LYS A CA 1
ATOM 1413 C C . LYS A 1 171 ? 7.832 -4.379 -21.258 1.00 94.31 171 LYS A C 1
ATOM 1415 O O . LYS A 1 171 ? 7.592 -5.385 -21.918 1.00 94.31 171 LYS A O 1
ATOM 1420 N N . HIS A 1 172 ? 6.881 -3.684 -20.634 1.00 94.31 172 HIS A N 1
ATOM 1421 C CA . HIS A 1 172 ? 5.441 -3.925 -20.741 1.00 94.31 172 HIS A CA 1
ATOM 1422 C C . HIS A 1 172 ? 4.718 -2.875 -21.593 1.00 94.31 172 HIS A C 1
ATOM 1424 O O . HIS A 1 172 ? 3.511 -2.995 -21.795 1.00 94.31 172 HIS A O 1
ATOM 1430 N N . VAL A 1 173 ? 5.425 -1.845 -22.065 1.00 91.62 173 VAL A N 1
ATOM 1431 C CA . VAL A 1 173 ? 4.846 -0.795 -22.902 1.00 91.62 173 VAL A CA 1
ATOM 1432 C C . VAL A 1 173 ? 4.909 -1.237 -24.359 1.00 91.62 173 VAL A C 1
ATOM 1434 O O . VAL A 1 173 ? 5.977 -1.552 -24.879 1.00 91.62 173 VAL A O 1
ATOM 1437 N N . ASP A 1 174 ? 3.754 -1.241 -25.017 1.00 91.38 174 ASP A N 1
ATOM 1438 C CA . ASP A 1 174 ? 3.669 -1.421 -26.462 1.00 91.38 174 ASP A CA 1
ATOM 1439 C C . ASP A 1 174 ? 3.929 -0.077 -27.155 1.00 91.38 174 ASP A C 1
ATOM 1441 O O . ASP A 1 174 ? 3.043 0.771 -27.268 1.00 91.38 174 ASP A O 1
ATOM 1445 N N . TYR A 1 175 ? 5.175 0.137 -27.576 1.00 88.69 175 TYR A N 1
ATOM 1446 C CA . TYR A 1 175 ? 5.592 1.362 -28.265 1.00 88.69 175 TYR A CA 1
ATOM 1447 C C . TYR A 1 175 ? 5.083 1.454 -29.710 1.00 88.69 175 TYR A C 1
ATOM 1449 O O . TYR A 1 175 ? 5.172 2.526 -30.315 1.00 88.69 175 TYR A O 1
ATOM 1457 N N . ASP A 1 176 ? 4.519 0.374 -30.253 1.00 90.44 176 ASP A N 1
ATOM 1458 C CA . ASP A 1 176 ? 3.855 0.383 -31.556 1.00 90.44 176 ASP A CA 1
ATOM 1459 C C . ASP A 1 176 ? 2.379 0.809 -31.438 1.00 90.44 176 ASP A C 1
ATOM 1461 O O . ASP A 1 176 ? 1.727 1.097 -32.445 1.00 90.44 176 ASP A O 1
ATOM 1465 N N . MET A 1 177 ? 1.841 0.909 -30.215 1.00 90.25 177 MET A N 1
ATOM 1466 C CA . MET A 1 177 ? 0.471 1.352 -29.969 1.00 90.25 177 MET A CA 1
ATOM 1467 C C . MET A 1 177 ? 0.291 2.832 -30.341 1.00 90.25 177 MET A C 1
ATOM 1469 O O . MET A 1 177 ? 0.958 3.713 -29.796 1.00 90.25 177 MET A O 1
ATOM 1473 N N . GLU A 1 178 ? -0.694 3.117 -31.197 1.00 91.44 178 GLU A N 1
ATOM 1474 C CA . GLU A 1 178 ? -0.989 4.465 -31.715 1.00 91.44 178 GLU A CA 1
ATOM 1475 C C . GLU A 1 178 ? -1.107 5.526 -30.606 1.00 91.44 178 GLU A C 1
ATOM 1477 O O . GLU A 1 178 ? -0.534 6.610 -30.710 1.00 91.44 178 GLU A O 1
ATOM 1482 N N . PHE A 1 179 ? -1.790 5.206 -29.502 1.00 87.81 179 PHE A N 1
ATOM 1483 C CA . PHE A 1 179 ? -1.955 6.138 -28.381 1.00 87.81 179 PHE A CA 1
ATOM 1484 C C . PHE A 1 179 ? -0.638 6.445 -27.657 1.00 87.81 179 PHE A C 1
ATOM 1486 O O . PHE A 1 179 ? -0.435 7.575 -27.220 1.00 87.81 179 PHE A O 1
ATOM 1493 N N . VAL A 1 180 ? 0.266 5.467 -27.543 1.00 86.56 180 VAL A N 1
ATOM 1494 C CA . VAL A 1 180 ? 1.582 5.663 -26.915 1.00 86.56 180 VAL A CA 1
ATOM 1495 C C . VAL A 1 180 ? 2.447 6.556 -27.798 1.00 86.56 180 VAL A C 1
ATOM 1497 O O . VAL A 1 180 ? 3.052 7.505 -27.302 1.00 86.56 180 VAL A O 1
ATOM 1500 N N . GLN A 1 181 ? 2.446 6.310 -29.109 1.00 85.50 181 GLN A N 1
ATOM 1501 C CA . GLN A 1 181 ? 3.163 7.140 -30.077 1.00 85.50 181 GLN A CA 1
ATOM 1502 C C . GLN A 1 181 ? 2.635 8.578 -30.098 1.00 85.50 181 GLN A C 1
ATOM 1504 O O . GLN A 1 181 ? 3.426 9.517 -30.086 1.00 85.50 181 GLN A O 1
ATOM 1509 N N . ALA A 1 182 ? 1.313 8.762 -30.047 1.00 83.94 182 ALA A N 1
ATOM 1510 C CA . ALA A 1 182 ? 0.684 10.081 -30.009 1.00 83.94 182 ALA A CA 1
ATOM 1511 C C . ALA A 1 182 ? 1.014 10.881 -28.734 1.00 83.94 182 ALA A C 1
ATOM 1513 O O . ALA A 1 182 ? 1.037 12.111 -28.769 1.00 83.94 182 ALA A O 1
ATOM 1514 N N . CYS A 1 183 ? 1.278 10.205 -27.612 1.00 76.94 183 CYS A N 1
ATOM 1515 C CA . CYS A 1 183 ? 1.714 10.837 -26.364 1.00 76.94 183 CYS A CA 1
ATOM 1516 C C . CYS A 1 183 ? 3.223 11.117 -26.313 1.00 76.94 183 CYS A C 1
ATOM 1518 O O . CYS A 1 183 ? 3.674 11.848 -25.428 1.00 76.94 183 CYS A O 1
ATOM 1520 N N . ASN A 1 184 ? 4.004 10.557 -27.237 1.00 67.25 184 ASN A N 1
ATOM 1521 C CA . ASN A 1 184 ? 5.444 10.750 -27.308 1.00 67.25 184 ASN A CA 1
ATOM 1522 C C . ASN A 1 184 ? 5.744 12.076 -28.032 1.00 67.25 184 ASN A C 1
ATOM 1524 O O . ASN A 1 184 ? 6.154 12.102 -29.191 1.00 67.25 184 ASN A O 1
ATOM 1528 N N . PHE A 1 185 ? 5.476 13.200 -27.357 1.00 56.03 185 PHE A N 1
ATOM 1529 C CA . PHE A 1 185 ? 5.757 14.554 -27.847 1.00 56.03 185 PHE A CA 1
ATOM 1530 C C . PHE A 1 185 ? 7.278 14.805 -27.897 1.00 56.03 185 PHE A C 1
ATOM 1532 O O . PHE A 1 185 ? 7.817 15.551 -27.083 1.00 56.03 185 PHE A O 1
ATOM 1539 N N . GLY A 1 186 ? 7.994 14.140 -28.806 1.00 54.72 186 GLY A N 1
ATOM 1540 C CA . GLY A 1 186 ? 9.457 14.188 -28.844 1.00 54.72 186 GLY A CA 1
ATOM 1541 C C . GLY A 1 186 ? 10.142 13.403 -29.965 1.00 54.72 186 GLY A C 1
ATOM 1542 O O . GLY A 1 186 ? 11.274 12.967 -29.761 1.00 54.72 186 GLY A O 1
ATOM 1543 N N . LEU A 1 187 ? 9.491 13.224 -31.121 1.00 46.56 187 LEU A N 1
ATOM 1544 C CA . LEU A 1 187 ? 10.191 12.950 -32.386 1.00 46.56 187 LEU A CA 1
ATOM 1545 C C . LEU A 1 187 ? 10.337 14.245 -33.189 1.00 46.56 187 LEU A C 1
ATOM 1547 O O . LEU A 1 187 ? 9.326 14.976 -33.301 1.00 46.56 187 LEU A O 1
#

Mean predicted aligned error: 3.84 Å

Foldseek 3Di:
DDPPDQKDKDADPQKDFDDDPVVVVVDDLVLFFKEFAFDDDDLPQFLLVFWDCVDPVDVVQDDRRHTFGDPGTMMGGVVSCVVLVLVVQLVVVVVVCPVVRTGNDDDRNSVCRSRPVRYDHDDLQAEAEDQQPDPPDDVVSVNSHRMYGNPHDQRLLDPSGDPVCNVSPVVVDDCVDPVNVVPCPDD

Nearest PDB structures (foldseek):
  1ga8-assembly1_A  TM=6.764E-01  e=7.908E-09  Neisseria meningitidis
  6ts2-assembly3_C  TM=6.624E-01  e=6.967E-06  Thermochaetoides thermophila DSM 1495
  6trf-assembly1_A  TM=6.646E-01  e=1.275E-05  Thermochaetoides thermophila DSM 1495
  7zlu-assembly1_A  TM=6.630E-01  e=1.668E-05  Thermochaetoides thermophila
  6trt-assembly1_A  TM=6.233E-01  e=7.969E-06  Thermochaetoides thermophila DSM 1495